Protein AF-0000000080356443 (afdb_homodimer)

Foldseek 3Di:
DCPPVVVPPPLPLQAPDPVLLVVLLVLLVLLLVLLVVLLVLQQPQWDQDPVGIDHLVVDPLSVLSNVLSVVSNVVSVVVSCCSVPVGDSPPPVNLVVVLVVLVVSLVSLVSSLVSLVVVLVCLCPPDVVVDGDNVCVPVVVSSVSSVSSSVSSVVSSVSSVVSSVSSVVSVVVSVPPDDD/DDPPVPVPPPLPLQAPDPVLLVVLLVLLVLLLVLLVVLLVLQQPQWDQDPVGIDHLVVDPLSVLLNVLSVVSNVVSVVVSCCSVPVGDSCPPVNLVVVLVVLVVSLVSLVSSLVSLVVVLVCLCPPDVVVDGDNVCVPVVVSSVSSVSSSVSSVVSSVSSVVSSVSSVVSSVVSVPPDDD

Nearest PDB structures (foldseek):
  6z0c-assembly4_D  TM=4.116E-01  e=3.172E+00  Escherichia coli
  8wu1-assembly1_R  TM=3.973E-01  e=7.887E+00  Homo sapiens
  6z0c-assembly4_D  TM=4.585E-01  e=1.165E+00  Escherichia coli
  8wu1-assembly1_R  TM=4.072E-01  e=3.722E+00  Homo sapiens

Radius of gyration: 24.29 Å; Cα contacts (8 Å, |Δi|>4): 460; chains: 2; bounding box: 46×87×60 Å

InterPro domains:
  IPR006459 Casparian strip membrane protein [TIGR01569] (26-169)
  IPR006702 Casparian strip membrane protein domain [PF04535] (19-158)

Solvent-accessible surface area (backbone atoms only — not comparable to full-atom values): 18425 Å² total; per-residue (Å²): 141,85,76,75,76,68,82,63,76,68,51,67,68,40,39,70,50,71,66,58,47,49,53,52,38,51,47,27,50,51,34,20,54,37,20,47,51,22,26,52,50,35,74,69,35,61,47,76,56,101,88,45,64,48,44,38,82,78,35,68,42,47,44,45,31,37,50,36,24,48,53,47,23,54,48,25,51,54,50,40,48,47,65,69,64,48,77,65,60,52,45,69,65,56,54,51,49,50,40,52,51,37,47,52,49,28,53,47,29,40,35,24,25,32,24,32,48,46,52,51,48,39,28,63,68,28,38,75,83,62,58,27,60,44,38,33,82,80,38,44,70,53,46,53,50,46,48,52,22,38,51,33,36,43,52,34,26,51,47,34,50,49,48,38,48,50,49,50,44,51,51,43,58,53,35,48,68,67,81,127,140,78,81,72,76,67,81,62,77,70,50,68,69,42,41,71,50,71,65,58,48,48,51,52,39,50,50,27,50,51,34,20,53,37,20,47,52,19,26,51,50,35,75,68,36,59,47,76,57,99,89,46,63,48,44,38,80,77,36,68,43,47,44,44,31,37,50,36,23,48,52,46,22,52,49,27,52,54,51,38,48,48,65,70,63,48,76,64,59,52,46,69,66,54,55,49,49,51,39,52,52,36,46,52,50,28,53,47,29,39,35,24,25,33,26,31,47,45,52,52,49,38,28,62,67,27,38,75,81,62,59,27,59,45,39,32,82,80,39,43,71,50,46,52,49,47,49,52,22,38,52,34,37,43,53,33,27,52,46,33,51,50,49,38,48,50,49,51,44,52,50,43,58,53,36,48,67,68,81,127

pLDDT: mean 83.88, std 19.18, range [23.47, 98.44]

Sequence (360 aa):
MNKTDQNGIDGSALELNRTERAVETVLRVASMALSIAGLVIMIKNSISNDFGSLSYSNLGAFKYLVNANGVCAAYSLFSAICVTAIPCPISKLRVWALFLLDQVVTYAVLAAFTVSAETVYLAYKGNLAITWSSACDYYGVFCHKALVSVLFTFLVSVLYMSLSLISSYRLFSRFEAPKQMNKTDQNGIDGSALELNRTERAVETVLRVASMALSIAGLVIMIKNSISNDFGSLSYSNLGAFKYLVNANGVCAAYSLFSAICVTAIPCPISKLRVWALFLLDQVVTYAVLAAFTVSAETVYLAYKGNLAITWSSACDYYGVFCHKALVSVLFTFLVSVLYMSLSLISSYRLFSRFEAPKQ

Structure (mmCIF, N/CA/C/O backbone):
data_AF-0000000080356443-model_v1
#
loop_
_entity.id
_entity.type
_entity.pdbx_description
1 polymer 'CASP-like protein'
#
loop_
_atom_site.group_PDB
_atom_site.id
_atom_site.type_symbol
_atom_site.label_atom_id
_atom_site.label_alt_id
_atom_site.label_comp_id
_atom_site.label_asym_id
_atom_site.label_entity_id
_atom_site.label_seq_id
_atom_site.pdbx_PDB_ins_code
_atom_site.Cartn_x
_atom_site.Cartn_y
_atom_site.Cartn_z
_atom_site.occupancy
_atom_site.B_iso_or_equiv
_atom_site.auth_seq_id
_atom_site.auth_comp_id
_atom_site.auth_asym_id
_atom_site.auth_atom_id
_atom_site.pdbx_PDB_model_num
ATOM 1 N N . MET A 1 1 ? 8.711 58.531 8.305 1 27.78 1 MET A N 1
ATOM 2 C CA . MET A 1 1 ? 8.891 57.719 9.508 1 27.78 1 MET A CA 1
ATOM 3 C C . MET A 1 1 ? 8.25 56.344 9.344 1 27.78 1 MET A C 1
ATOM 5 O O . MET A 1 1 ? 7.043 56.25 9.117 1 27.78 1 MET A O 1
ATOM 9 N N . ASN A 1 2 ? 9.016 55.219 8.812 1 29.67 2 ASN A N 1
ATOM 10 C CA . ASN A 1 2 ? 9.047 54.031 7.969 1 29.67 2 ASN A CA 1
ATOM 11 C C . ASN A 1 2 ? 8.547 52.781 8.719 1 29.67 2 ASN A C 1
ATOM 13 O O . ASN A 1 2 ? 9.344 52.031 9.281 1 29.67 2 ASN A O 1
ATOM 17 N N . LYS A 1 3 ? 7.574 52.812 9.641 1 36.47 3 LYS A N 1
ATOM 18 C CA . LYS A 1 3 ? 7.215 51.781 10.617 1 36.47 3 LYS A CA 1
ATOM 19 C C . LYS A 1 3 ? 6.723 50.5 9.922 1 36.47 3 LYS A C 1
ATOM 21 O O . LYS A 1 3 ? 5.52 50.25 9.852 1 36.47 3 LYS A O 1
ATOM 26 N N . THR A 1 4 ? 7.164 50.281 8.688 1 32.09 4 THR A N 1
ATOM 27 C CA . THR A 1 4 ? 6.605 49.094 8.031 1 32.09 4 THR A CA 1
ATOM 28 C C . THR A 1 4 ? 6.781 47.844 8.906 1 32.09 4 THR A C 1
ATOM 30 O O . THR A 1 4 ? 7.891 47.344 9.023 1 32.09 4 THR A O 1
ATOM 33 N N . ASP A 1 5 ? 6.352 47.812 10.141 1 31.38 5 ASP A N 1
ATOM 34 C CA . ASP A 1 5 ? 6.324 46.719 11.102 1 31.38 5 ASP A CA 1
ATOM 35 C C . ASP A 1 5 ? 5.965 45.375 10.43 1 31.38 5 ASP A C 1
ATOM 37 O O . ASP A 1 5 ? 4.789 45.125 10.164 1 31.38 5 ASP A O 1
ATOM 41 N N . GLN A 1 6 ? 6.691 45.031 9.328 1 31.53 6 GLN A N 1
ATOM 42 C CA . GLN A 1 6 ? 6.551 43.781 8.602 1 31.53 6 GLN A CA 1
ATOM 43 C C . GLN A 1 6 ? 6.488 42.594 9.562 1 31.53 6 GLN A C 1
ATOM 45 O O . GLN A 1 6 ? 7.434 42.344 10.312 1 31.53 6 GLN A O 1
ATOM 50 N N . ASN A 1 7 ? 5.434 42.438 10.359 1 33.44 7 ASN A N 1
ATOM 51 C CA . ASN A 1 7 ? 5.133 41.281 11.211 1 33.44 7 ASN A CA 1
ATOM 52 C C . ASN A 1 7 ? 5.793 40.031 10.695 1 33.44 7 ASN A C 1
ATOM 54 O O . ASN A 1 7 ? 5.363 39.469 9.688 1 33.44 7 ASN A O 1
ATOM 58 N N . GLY A 1 8 ? 7.102 40 10.508 1 31.77 8 GLY A N 1
ATOM 59 C CA . GLY A 1 8 ? 8.031 38.938 10.195 1 31.77 8 GLY A CA 1
ATOM 60 C C . GLY A 1 8 ? 7.676 37.625 10.875 1 31.77 8 GLY A C 1
ATOM 61 O O . GLY A 1 8 ? 7.613 37.562 12.102 1 31.77 8 GLY A O 1
ATOM 62 N N . ILE A 1 9 ? 6.75 36.844 10.406 1 38.47 9 ILE A N 1
ATOM 63 C CA . ILE A 1 9 ? 6.613 35.469 10.844 1 38.47 9 ILE A CA 1
ATOM 64 C C . ILE A 1 9 ? 7.957 34.938 11.344 1 38.47 9 ILE A C 1
ATOM 66 O O . ILE A 1 9 ? 8.953 34.938 10.609 1 38.47 9 ILE A O 1
ATOM 70 N N . ASP A 1 10 ? 8.406 35.312 12.508 1 38.28 10 ASP A N 1
ATOM 71 C CA . ASP A 1 10 ? 9.656 34.875 13.141 1 38.28 10 ASP A CA 1
ATOM 72 C C . ASP A 1 10 ? 10.031 33.469 12.719 1 38.28 10 ASP A C 1
ATOM 74 O O . ASP A 1 10 ? 9.242 32.531 12.891 1 38.28 10 ASP A O 1
ATOM 78 N N . GLY A 1 11 ? 10.688 33.125 11.656 1 41.03 11 GLY A N 1
ATOM 79 C CA . GLY A 1 11 ? 11.453 32.031 11.07 1 41.03 11 GLY A CA 1
ATOM 80 C C . GLY A 1 11 ? 11.945 31.016 12.086 1 41.03 11 GLY A C 1
ATOM 81 O O . GLY A 1 11 ? 12.57 30.016 11.727 1 41.03 11 GLY A O 1
ATOM 82 N N . SER A 1 12 ? 12.125 31.406 13.234 1 46.03 12 SER A N 1
ATOM 83 C CA . SER A 1 12 ? 12.68 30.578 14.305 1 46.03 12 SER A CA 1
ATOM 84 C C . SER A 1 12 ? 11.797 29.375 14.594 1 46.03 12 SER A C 1
ATOM 86 O O . SER A 1 12 ? 12.297 28.297 14.922 1 46.03 12 SER A O 1
ATOM 88 N N . ALA A 1 13 ? 10.469 29.625 14.617 1 46.22 13 ALA A N 1
ATOM 89 C CA . ALA A 1 13 ? 9.469 28.594 14.891 1 46.22 13 ALA A CA 1
ATOM 90 C C . ALA A 1 13 ? 9.523 27.5 13.836 1 46.22 13 ALA A C 1
ATOM 92 O O . ALA A 1 13 ? 9.102 26.359 14.086 1 46.22 13 ALA A O 1
ATOM 93 N N . LEU A 1 14 ? 10.062 27.766 12.656 1 52.19 14 LEU A N 1
ATOM 94 C CA . LEU A 1 14 ? 10.141 26.859 11.523 1 52.19 14 LEU A CA 1
ATOM 95 C C . LEU A 1 14 ? 11.445 26.062 11.547 1 52.19 14 LEU A C 1
ATOM 97 O O . LEU A 1 14 ? 11.719 25.281 10.641 1 52.19 14 LEU A O 1
ATOM 101 N N . GLU A 1 15 ? 12.227 26.359 12.547 1 56.03 15 GLU A N 1
ATOM 102 C CA . GLU A 1 15 ? 13.5 25.656 12.633 1 56.03 15 GLU A CA 1
ATOM 103 C C . GLU A 1 15 ? 13.328 24.281 13.273 1 56.03 15 GLU A C 1
ATOM 105 O O . GLU A 1 15 ? 12.648 24.141 14.289 1 56.03 15 GLU A O 1
ATOM 110 N N . LEU A 1 16 ? 13.547 23.25 12.531 1 62.97 16 LEU A N 1
ATOM 111 C CA . LEU A 1 16 ? 13.617 21.922 13.141 1 62.97 16 LEU A CA 1
ATOM 112 C C . LEU A 1 16 ? 14.578 21.906 14.32 1 62.97 16 LEU A C 1
ATOM 114 O O . LEU A 1 16 ? 15.695 22.422 14.219 1 62.97 16 LEU A O 1
ATOM 118 N N . ASN A 1 17 ? 14.031 21.578 15.461 1 73.31 17 ASN A N 1
ATOM 119 C CA . ASN A 1 17 ? 14.953 21.375 16.562 1 73.31 17 ASN A CA 1
ATOM 120 C C . ASN A 1 17 ? 15.984 20.297 16.25 1 73.31 17 ASN A C 1
ATOM 122 O O . ASN A 1 17 ? 15.75 19.438 15.391 1 73.31 17 ASN A O 1
ATOM 126 N N . ARG A 1 18 ? 17.125 20.453 16.75 1 77.56 18 ARG A N 1
ATOM 127 C CA . ARG A 1 18 ? 18.25 19.562 16.516 1 77.56 18 ARG A CA 1
ATOM 128 C C . ARG A 1 18 ? 17.844 18.094 16.703 1 77.56 18 ARG A C 1
ATOM 130 O O . ARG A 1 18 ? 18.25 17.234 15.922 1 77.56 18 ARG A O 1
ATOM 137 N N . THR A 1 19 ? 17.031 17.797 17.641 1 81.19 19 THR A N 1
ATOM 138 C CA . THR A 1 19 ? 16.609 16.422 17.922 1 81.19 19 THR A CA 1
ATOM 139 C C . THR A 1 19 ? 15.695 15.906 16.812 1 81.19 19 THR A C 1
ATOM 141 O O . THR A 1 19 ? 15.836 14.766 16.375 1 81.19 19 THR A O 1
ATOM 144 N N . GLU A 1 20 ? 14.867 16.781 16.391 1 79.75 20 GLU A N 1
ATOM 145 C CA . GLU A 1 20 ? 13.945 16.391 15.328 1 79.75 20 G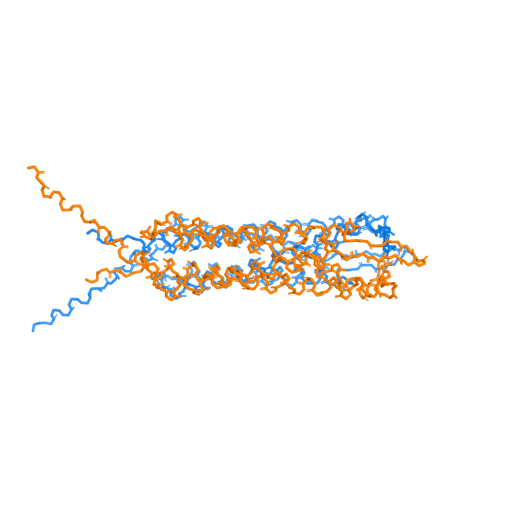LU A CA 1
ATOM 146 C C . GLU A 1 20 ? 14.68 16.125 14.023 1 79.75 20 GLU A C 1
ATOM 148 O O . GLU A 1 20 ? 14.383 15.156 13.32 1 79.75 20 GLU A O 1
ATOM 153 N N . ARG A 1 21 ? 15.625 16.906 13.82 1 82.06 21 ARG A N 1
ATOM 154 C CA . ARG A 1 21 ? 16.438 16.75 12.617 1 82.06 21 ARG A CA 1
ATOM 155 C C . ARG A 1 21 ? 17.266 15.477 12.688 1 82.06 21 ARG A C 1
ATOM 157 O O . ARG A 1 21 ? 17.422 14.766 11.688 1 82.06 21 ARG A O 1
ATOM 164 N N . ALA A 1 22 ? 17.75 15.234 13.805 1 86.69 22 ALA A N 1
ATOM 165 C CA . ALA A 1 22 ? 18.562 14.031 13.992 1 86.69 22 ALA A CA 1
ATOM 166 C C . ALA A 1 22 ? 17.734 12.766 13.82 1 86.69 22 ALA A C 1
ATOM 168 O O . ALA A 1 22 ? 18.172 11.82 13.164 1 86.69 22 ALA A O 1
ATOM 169 N N . VAL A 1 23 ? 16.547 12.789 14.43 1 88.38 23 VAL A N 1
ATOM 170 C CA . VAL A 1 23 ? 15.68 11.625 14.344 1 88.38 23 VAL A CA 1
ATOM 171 C C . VAL A 1 23 ? 15.281 11.383 12.891 1 88.38 23 VAL A C 1
ATOM 173 O O . VAL A 1 23 ? 15.328 10.242 12.406 1 88.38 23 VAL A O 1
ATOM 176 N N . GLU A 1 24 ? 14.977 12.375 12.211 1 89.38 24 GLU A N 1
ATOM 177 C CA . GLU A 1 24 ? 14.594 12.258 10.812 1 89.38 24 GLU A CA 1
ATOM 178 C C . GLU A 1 24 ? 15.75 11.742 9.961 1 89.38 24 GLU A C 1
ATOM 180 O O . GLU A 1 24 ? 15.562 10.891 9.094 1 89.38 24 GLU A O 1
ATOM 185 N N . THR A 1 25 ? 16.875 12.289 10.234 1 89.88 25 THR A N 1
ATOM 186 C CA . THR A 1 25 ? 18.047 11.891 9.477 1 89.88 25 THR A CA 1
ATOM 187 C C . THR A 1 25 ? 18.375 10.422 9.727 1 89.88 25 THR A C 1
ATOM 189 O O . THR A 1 25 ? 18.688 9.688 8.789 1 89.88 25 THR A O 1
ATOM 192 N N . VAL A 1 26 ? 18.281 10.016 10.906 1 93.06 26 VAL A N 1
ATOM 193 C CA . VAL A 1 26 ? 18.594 8.633 11.258 1 93.06 26 VAL A CA 1
ATOM 194 C C . VAL A 1 26 ? 17.594 7.699 10.57 1 93.06 26 VAL A C 1
ATOM 196 O O . VAL A 1 26 ? 17.969 6.656 10.039 1 93.06 26 VAL A O 1
ATOM 199 N N . LEU A 1 27 ? 16.344 8.055 10.578 1 95.06 27 LEU A N 1
ATOM 200 C CA . LEU A 1 27 ? 15.312 7.227 9.953 1 95.06 27 LEU A CA 1
ATOM 201 C C . LEU A 1 27 ? 15.516 7.148 8.445 1 95.06 27 LEU A C 1
ATOM 203 O O . LEU A 1 27 ? 15.359 6.082 7.848 1 95.06 27 LEU A O 1
ATOM 207 N N . ARG A 1 28 ? 15.922 8.211 7.859 1 95.25 28 ARG A N 1
ATOM 208 C CA . ARG A 1 28 ? 16.156 8.242 6.422 1 95.25 28 ARG A CA 1
ATOM 209 C C . ARG A 1 28 ? 17.375 7.418 6.043 1 95.25 28 ARG A C 1
ATOM 211 O O . ARG A 1 28 ? 17.359 6.684 5.055 1 95.25 28 ARG A O 1
ATOM 218 N N . VAL A 1 29 ? 18.375 7.543 6.848 1 95.12 29 VAL A N 1
ATOM 219 C CA . VAL A 1 29 ? 19.594 6.793 6.582 1 95.12 29 VAL A CA 1
ATOM 220 C C . VAL A 1 29 ? 19.344 5.301 6.797 1 95.12 29 VAL A C 1
ATOM 222 O O . VAL A 1 29 ? 19.812 4.469 6.016 1 95.12 29 VAL A O 1
ATOM 225 N N . ALA A 1 30 ? 18.625 4.984 7.836 1 96.56 30 ALA A N 1
ATOM 226 C CA . ALA A 1 30 ? 18.266 3.592 8.094 1 96.56 30 ALA A CA 1
ATOM 227 C C . ALA A 1 30 ? 17.438 3.02 6.945 1 96.56 30 ALA A C 1
ATOM 229 O O . ALA A 1 30 ? 17.656 1.88 6.523 1 96.56 30 ALA A O 1
ATOM 230 N N . SER A 1 31 ? 16.484 3.832 6.457 1 97.19 31 SER A N 1
ATOM 231 C CA . SER A 1 31 ? 15.656 3.391 5.332 1 97.19 31 SER A CA 1
ATOM 232 C C . SER A 1 31 ? 16.5 3.178 4.082 1 97.19 31 SER A C 1
ATOM 234 O O . SER A 1 31 ? 16.281 2.223 3.332 1 97.19 31 SER A O 1
ATOM 236 N N . MET A 1 32 ? 17.453 4.02 3.9 1 97.31 32 MET A N 1
ATOM 237 C CA . MET A 1 32 ? 18.344 3.893 2.75 1 97.31 32 MET A CA 1
ATOM 238 C C . MET A 1 32 ? 19.156 2.604 2.83 1 97.31 32 MET A C 1
ATOM 240 O O . MET A 1 32 ? 19.219 1.847 1.859 1 97.31 32 MET A O 1
ATOM 244 N N . ALA A 1 33 ? 19.766 2.377 3.979 1 97.75 33 ALA A N 1
ATOM 245 C CA . ALA A 1 33 ? 20.609 1.203 4.172 1 97.75 33 ALA A CA 1
ATOM 246 C C . ALA A 1 33 ? 19.812 -0.085 3.979 1 97.75 33 ALA A C 1
ATOM 248 O O . ALA A 1 33 ? 20.266 -1.002 3.287 1 97.75 33 ALA A O 1
ATOM 249 N N . LEU A 1 34 ? 18.641 -0.142 4.562 1 98.12 34 LEU A N 1
ATOM 250 C CA . LEU A 1 34 ? 17.797 -1.326 4.449 1 98.12 34 LEU A CA 1
ATOM 251 C C . LEU A 1 34 ? 17.328 -1.524 3.014 1 98.12 34 LEU A C 1
ATOM 253 O O . LEU A 1 34 ? 17.234 -2.656 2.533 1 98.12 34 LEU A O 1
ATOM 257 N N . SER A 1 35 ? 16.984 -0.45 2.322 1 98.31 35 SER A N 1
ATOM 258 C CA . SER A 1 35 ? 16.547 -0.534 0.934 1 98.31 35 SER A CA 1
ATOM 259 C C . SER A 1 35 ? 17.656 -1.064 0.033 1 98.31 35 SER A C 1
ATOM 261 O O . SER A 1 35 ? 17.406 -1.898 -0.84 1 98.31 35 SER A O 1
ATOM 263 N N . ILE A 1 36 ? 18.844 -0.604 0.232 1 98.06 36 ILE A N 1
ATOM 264 C CA . ILE A 1 36 ? 19.969 -1.061 -0.564 1 98.06 36 ILE A CA 1
ATOM 265 C C . ILE A 1 36 ? 20.234 -2.537 -0.283 1 98.06 36 ILE A C 1
ATOM 267 O O . ILE A 1 36 ? 20.453 -3.324 -1.209 1 98.06 36 ILE A O 1
ATOM 271 N N . ALA A 1 37 ? 20.234 -2.91 0.993 1 98.06 37 ALA A N 1
ATOM 272 C CA . ALA A 1 37 ? 20.453 -4.309 1.354 1 98.06 37 ALA A CA 1
ATOM 273 C C . ALA A 1 37 ? 19.406 -5.211 0.705 1 98.06 37 ALA A C 1
ATOM 275 O O . ALA A 1 37 ? 19.75 -6.234 0.107 1 98.06 37 ALA A O 1
ATOM 276 N N . GLY A 1 38 ? 18.125 -4.812 0.852 1 98.06 38 GLY A N 1
ATOM 277 C CA . GLY A 1 38 ? 17.062 -5.594 0.237 1 98.06 38 GLY A CA 1
ATOM 278 C C . GLY A 1 38 ? 17.188 -5.695 -1.271 1 98.06 38 GLY A C 1
ATOM 279 O O . GLY A 1 38 ? 16.969 -6.762 -1.848 1 98.06 38 GLY A O 1
ATOM 280 N N . LEU A 1 39 ? 17.562 -4.605 -1.878 1 97.81 39 LEU A N 1
ATOM 281 C CA . LEU A 1 39 ? 17.734 -4.551 -3.326 1 97.81 39 LEU A CA 1
ATOM 282 C C . LEU A 1 39 ? 18.875 -5.445 -3.777 1 97.81 39 LEU A C 1
ATOM 284 O O . LEU A 1 39 ? 18.734 -6.215 -4.73 1 97.81 39 LEU A O 1
ATOM 288 N N . VAL A 1 40 ? 20.016 -5.367 -3.162 1 97.69 40 VAL A N 1
ATOM 289 C CA . VAL A 1 40 ? 21.188 -6.141 -3.531 1 97.69 40 VAL A CA 1
ATOM 290 C C . VAL A 1 40 ? 20.922 -7.629 -3.34 1 97.69 40 VAL A C 1
ATOM 292 O O . VAL A 1 40 ? 21.266 -8.445 -4.199 1 97.69 40 VAL A O 1
ATOM 295 N N . ILE A 1 41 ? 20.297 -8.031 -2.219 1 97.94 41 ILE A N 1
ATOM 296 C CA . ILE A 1 41 ? 19.938 -9.422 -1.968 1 97.94 41 ILE A CA 1
ATOM 297 C C . ILE A 1 41 ? 19.094 -9.961 -3.115 1 97.94 41 ILE A C 1
ATOM 299 O O . ILE A 1 41 ? 19.328 -11.062 -3.611 1 97.94 41 ILE A O 1
ATOM 303 N N . MET A 1 42 ? 18.125 -9.18 -3.551 1 97.81 42 MET A N 1
ATOM 304 C CA . MET A 1 42 ? 17.203 -9.641 -4.59 1 97.81 42 MET A CA 1
ATOM 305 C C . MET A 1 42 ? 17.891 -9.688 -5.945 1 97.81 42 MET A C 1
ATOM 307 O O . MET A 1 42 ? 17.734 -10.641 -6.703 1 97.81 42 MET A O 1
ATOM 311 N N . ILE A 1 43 ? 18.688 -8.68 -6.281 1 97.06 43 ILE A N 1
ATOM 312 C CA . ILE A 1 43 ? 19.344 -8.609 -7.586 1 97.06 43 ILE A CA 1
ATOM 313 C C . ILE A 1 43 ? 20.312 -9.773 -7.738 1 97.06 43 ILE A C 1
ATOM 315 O O . ILE A 1 43 ? 20.469 -10.328 -8.836 1 97.06 43 ILE A O 1
ATOM 319 N N . LYS A 1 44 ? 20.875 -10.164 -6.699 1 96.56 44 LYS A N 1
ATOM 320 C CA . LYS A 1 44 ? 21.859 -11.242 -6.746 1 96.56 44 LYS A CA 1
ATOM 321 C C . LYS A 1 44 ? 21.203 -12.602 -6.547 1 96.56 44 LYS A C 1
ATOM 323 O O . LYS A 1 44 ? 21.875 -13.641 -6.594 1 96.56 44 LYS A O 1
ATOM 328 N N . ASN A 1 45 ? 19.938 -12.594 -6.301 1 96.12 45 ASN A N 1
ATOM 329 C CA . ASN A 1 45 ? 19.203 -13.828 -6.027 1 96.12 45 ASN A CA 1
ATOM 330 C C . ASN A 1 45 ? 18.906 -14.602 -7.309 1 96.12 45 ASN A C 1
ATOM 332 O O . ASN A 1 45 ? 18.047 -14.203 -8.102 1 96.12 45 ASN A O 1
ATOM 336 N N . SER A 1 46 ? 19.656 -15.555 -7.621 1 94.44 46 SER A N 1
ATOM 337 C CA . SER A 1 46 ? 19.453 -16.438 -8.758 1 94.44 46 SER A CA 1
ATOM 338 C C . SER A 1 46 ? 19.828 -17.875 -8.414 1 94.44 46 SER A C 1
ATOM 340 O O . SER A 1 46 ? 20.656 -18.125 -7.535 1 94.44 46 SER A O 1
ATOM 342 N N . ILE A 1 47 ? 19.125 -18.812 -8.992 1 92.69 47 ILE A N 1
ATOM 343 C CA . ILE A 1 47 ? 19.375 -20.219 -8.75 1 92.69 47 ILE A CA 1
ATOM 344 C C . ILE A 1 47 ? 19.188 -21.016 -10.047 1 92.69 47 ILE A C 1
ATOM 346 O O . ILE A 1 47 ? 18.312 -20.688 -10.852 1 92.69 47 ILE A O 1
ATOM 350 N N . SER A 1 48 ? 20.094 -21.938 -10.297 1 91.69 48 SER A N 1
ATOM 351 C CA . SER A 1 48 ? 20 -22.875 -11.406 1 91.69 48 SER A CA 1
ATOM 352 C C . SER A 1 48 ? 20.062 -24.312 -10.922 1 91.69 48 SER A C 1
ATOM 354 O O . SER A 1 48 ? 21 -24.688 -10.195 1 91.69 48 SER A O 1
ATOM 356 N N . ASN A 1 49 ? 18.969 -25.016 -11.109 1 89.19 49 ASN A N 1
ATOM 357 C CA . ASN A 1 49 ? 18.969 -26.422 -10.727 1 89.19 49 ASN A CA 1
ATOM 358 C C . ASN A 1 49 ? 18.406 -27.297 -11.852 1 89.19 49 ASN A C 1
ATOM 360 O O . ASN A 1 49 ? 18.266 -26.844 -12.984 1 89.19 49 ASN A O 1
ATOM 364 N N . ASP A 1 50 ? 18.188 -28.672 -11.633 1 86.88 50 ASP A N 1
ATOM 365 C CA . ASP A 1 50 ? 17.734 -29.641 -12.625 1 86.88 50 ASP A CA 1
ATOM 366 C C . ASP A 1 50 ? 16.344 -29.25 -13.156 1 86.88 50 ASP A C 1
ATOM 368 O O . ASP A 1 50 ? 15.969 -29.656 -14.258 1 86.88 50 ASP A O 1
ATOM 372 N N . PHE A 1 51 ? 15.664 -28.391 -12.453 1 81.38 51 PHE A N 1
ATOM 373 C CA . PHE A 1 51 ? 14.297 -28.047 -12.828 1 81.38 51 PHE A CA 1
ATOM 374 C C . PHE A 1 51 ? 14.266 -26.781 -13.672 1 81.38 51 PHE A C 1
ATOM 376 O O . PHE A 1 51 ? 13.297 -26.547 -14.398 1 81.38 51 PHE A O 1
ATOM 383 N N . GLY A 1 52 ? 15.328 -25.969 -13.578 1 84.81 52 GLY A N 1
ATOM 384 C CA . GLY A 1 52 ? 15.391 -24.75 -14.367 1 84.81 52 GLY A CA 1
ATOM 385 C C . GLY A 1 52 ? 16.172 -23.641 -13.688 1 84.81 52 GLY A C 1
ATOM 386 O O . GLY A 1 52 ? 16.875 -23.891 -12.711 1 84.81 52 GLY A O 1
ATOM 387 N N . SER A 1 53 ? 16.141 -22.562 -14.344 1 89.88 53 SER A N 1
ATOM 388 C CA . SER A 1 53 ? 16.812 -21.391 -13.805 1 89.88 53 SER A CA 1
ATOM 389 C C . SER A 1 53 ? 15.812 -20.312 -13.398 1 89.88 53 SER A C 1
ATOM 391 O O . SER A 1 53 ? 14.844 -20.062 -14.125 1 89.88 53 SER A O 1
ATOM 393 N N . LEU A 1 54 ? 16.047 -19.859 -12.18 1 92.25 54 LEU A N 1
ATOM 394 C CA . LEU A 1 54 ? 15.172 -18.844 -11.633 1 92.25 54 LEU A CA 1
ATOM 395 C C . LEU A 1 54 ? 15.969 -17.625 -11.148 1 92.25 54 LEU A C 1
ATOM 397 O O . LEU A 1 54 ? 17 -17.781 -10.5 1 92.25 54 LEU A O 1
ATOM 401 N N . SER A 1 55 ? 15.586 -16.5 -11.594 1 93.62 55 SER A N 1
ATOM 402 C CA . SER A 1 55 ? 16.156 -15.242 -11.141 1 93.62 55 SER A CA 1
ATOM 403 C C . SER A 1 55 ? 15.078 -14.234 -10.773 1 93.62 55 SER A C 1
ATOM 405 O O . SER A 1 55 ? 13.898 -14.469 -11.039 1 93.62 55 SER A O 1
ATOM 407 N N . TYR A 1 56 ? 15.461 -13.148 -10.133 1 93.19 56 TYR A N 1
ATOM 408 C CA . TYR A 1 56 ? 14.492 -12.156 -9.68 1 93.19 56 TYR A CA 1
ATOM 409 C C . TYR A 1 56 ? 13.742 -11.555 -10.859 1 93.19 56 TYR A C 1
ATOM 411 O O . TYR A 1 56 ? 12.578 -11.148 -10.727 1 93.19 56 TYR A O 1
ATOM 419 N N . SER A 1 57 ? 14.312 -11.516 -12.117 1 92.06 57 SER A N 1
ATOM 420 C CA . SER A 1 57 ? 13.734 -10.875 -13.289 1 92.06 57 SER A CA 1
ATOM 421 C C . SER A 1 57 ? 12.609 -11.727 -13.883 1 92.06 57 SER A C 1
ATOM 423 O O . SER A 1 57 ? 11.836 -11.25 -14.711 1 92.06 57 SER A O 1
ATOM 425 N N . ASN A 1 58 ? 12.562 -12.93 -13.453 1 92.94 58 ASN A N 1
ATOM 426 C CA . ASN A 1 58 ? 11.523 -13.828 -13.945 1 92.94 58 ASN A CA 1
ATOM 427 C C . ASN A 1 58 ? 10.18 -13.539 -13.297 1 92.94 58 ASN A C 1
ATOM 429 O O . ASN A 1 58 ? 9.133 -13.977 -13.789 1 92.94 58 ASN A O 1
ATOM 433 N N . LEU A 1 59 ? 10.234 -12.852 -12.203 1 92.75 59 LEU A N 1
ATOM 434 C CA . LEU A 1 59 ? 9 -12.508 -11.492 1 92.75 59 LEU A CA 1
ATOM 435 C C . LEU A 1 59 ? 8.797 -10.992 -11.461 1 92.75 59 LEU A C 1
ATOM 437 O O . LEU A 1 59 ? 9.648 -10.258 -10.945 1 92.75 59 LEU A O 1
ATOM 441 N N . GLY A 1 60 ? 7.703 -10.516 -11.969 1 92.56 60 GLY A N 1
ATOM 442 C CA . GLY A 1 60 ? 7.395 -9.094 -12.023 1 92.56 60 GLY A CA 1
ATOM 443 C C . GLY A 1 60 ? 7.352 -8.438 -10.656 1 92.56 60 GLY A C 1
ATOM 444 O O . GLY A 1 60 ? 7.766 -7.289 -10.508 1 92.56 60 GLY A O 1
ATOM 445 N N . ALA A 1 61 ? 6.812 -9.133 -9.633 1 95.06 61 ALA A N 1
ATOM 446 C CA . ALA A 1 61 ? 6.719 -8.609 -8.273 1 95.06 61 ALA A CA 1
ATOM 447 C C . ALA A 1 61 ? 8.102 -8.258 -7.723 1 95.06 61 ALA A C 1
ATOM 449 O O . ALA A 1 61 ? 8.273 -7.227 -7.07 1 95.06 61 ALA A O 1
ATOM 450 N N . PHE A 1 62 ? 9.109 -9.07 -8.039 1 96.94 62 PHE A N 1
ATOM 451 C CA . PHE A 1 62 ? 10.445 -8.852 -7.508 1 96.94 62 PHE A CA 1
ATOM 452 C C . PHE A 1 62 ? 11.156 -7.742 -8.281 1 96.94 62 PHE A C 1
ATOM 454 O O . PHE A 1 62 ? 11.961 -7 -7.707 1 96.94 62 PHE A O 1
ATOM 461 N N . LYS A 1 63 ? 10.867 -7.625 -9.562 1 96.5 63 LYS A N 1
ATOM 462 C CA . LYS A 1 63 ? 11.383 -6.484 -10.32 1 96.5 63 LYS A CA 1
ATOM 463 C C . LYS A 1 63 ? 10.867 -5.168 -9.742 1 96.5 63 LYS A C 1
ATOM 465 O O . LYS A 1 63 ? 11.625 -4.203 -9.609 1 96.5 63 LYS A O 1
ATOM 470 N N . TYR A 1 64 ? 9.602 -5.176 -9.484 1 96.56 64 TYR A N 1
ATOM 471 C CA . TYR A 1 64 ? 9.016 -3.988 -8.867 1 96.56 64 TYR A CA 1
ATOM 472 C C . TYR A 1 64 ? 9.656 -3.709 -7.516 1 96.56 64 TYR A C 1
ATOM 474 O O . TYR A 1 64 ? 9.93 -2.555 -7.176 1 96.56 64 TYR A O 1
ATOM 482 N N . LEU A 1 65 ? 9.875 -4.75 -6.738 1 97.69 65 LEU A N 1
ATOM 483 C CA . LEU A 1 65 ? 10.5 -4.609 -5.426 1 97.69 65 LEU A CA 1
ATOM 484 C C . LEU A 1 65 ? 11.875 -3.967 -5.551 1 97.69 65 LEU A C 1
ATOM 486 O O . LEU A 1 65 ? 12.203 -3.047 -4.797 1 97.69 65 LEU A O 1
ATOM 490 N N . VAL A 1 66 ? 12.672 -4.418 -6.496 1 97.62 66 VAL A N 1
ATOM 491 C CA . VAL A 1 66 ? 14.016 -3.893 -6.719 1 97.62 66 VAL A CA 1
ATOM 492 C C . VAL A 1 66 ? 13.938 -2.426 -7.137 1 97.62 66 VAL A C 1
ATOM 494 O O . VAL A 1 66 ? 14.664 -1.582 -6.605 1 97.62 66 VAL A O 1
ATOM 497 N N . ASN A 1 67 ? 13.039 -2.172 -8.039 1 97.31 67 ASN A N 1
ATOM 498 C CA . ASN A 1 67 ? 12.867 -0.794 -8.492 1 97.31 67 ASN A CA 1
ATOM 499 C C . ASN A 1 67 ? 12.398 0.115 -7.363 1 97.31 67 ASN A C 1
ATOM 501 O O . ASN A 1 67 ? 12.914 1.221 -7.191 1 97.31 67 ASN A O 1
ATOM 505 N N . ALA A 1 68 ? 11.43 -0.329 -6.652 1 97.44 68 ALA A N 1
ATOM 506 C CA . ALA A 1 68 ? 10.891 0.461 -5.547 1 97.44 68 ALA A CA 1
ATOM 507 C C . ALA A 1 68 ? 11.953 0.729 -4.492 1 97.44 68 ALA A C 1
ATOM 509 O O . ALA A 1 68 ? 12.078 1.849 -3.988 1 97.44 68 ALA A O 1
ATOM 510 N N . ASN A 1 69 ? 12.68 -0.278 -4.117 1 98 69 ASN A N 1
ATOM 511 C CA . ASN A 1 69 ? 13.758 -0.108 -3.148 1 98 69 ASN A CA 1
ATOM 512 C C . ASN A 1 69 ? 14.852 0.81 -3.682 1 98 69 ASN A C 1
ATOM 514 O O . ASN A 1 69 ? 15.461 1.562 -2.922 1 98 69 ASN A O 1
ATOM 518 N N . GLY A 1 70 ? 15.125 0.711 -4.973 1 97.56 70 GLY A N 1
ATOM 519 C CA . GLY A 1 70 ? 16.078 1.626 -5.578 1 97.56 70 GLY A CA 1
ATOM 520 C C . GLY A 1 70 ? 15.648 3.078 -5.492 1 97.56 70 GLY A C 1
ATOM 521 O O . GLY A 1 70 ? 16.438 3.945 -5.129 1 97.56 70 GLY A O 1
ATOM 522 N N . VAL A 1 71 ? 14.43 3.328 -5.875 1 96.5 71 VAL A N 1
ATOM 523 C CA . VAL A 1 71 ? 13.867 4.672 -5.809 1 96.5 71 VAL A CA 1
ATOM 524 C C . VAL A 1 71 ? 13.875 5.164 -4.363 1 96.5 71 VAL A C 1
ATOM 526 O O . VAL A 1 71 ? 14.227 6.312 -4.09 1 96.5 71 VAL A O 1
ATOM 529 N N . CYS A 1 72 ? 13.516 4.281 -3.459 1 96.5 72 CYS A N 1
ATOM 530 C CA . CYS A 1 72 ? 13.477 4.629 -2.043 1 96.5 72 CYS A CA 1
ATOM 531 C C . CYS A 1 72 ? 14.867 4.996 -1.53 1 96.5 72 CYS A C 1
ATOM 533 O O . CYS A 1 72 ? 15.016 5.961 -0.778 1 96.5 72 CYS A O 1
ATOM 535 N N . ALA A 1 73 ? 15.828 4.223 -1.88 1 97.31 73 ALA A N 1
ATOM 536 C CA . ALA A 1 73 ? 17.203 4.504 -1.463 1 97.31 73 ALA A CA 1
ATOM 537 C C . ALA A 1 73 ? 17.656 5.859 -1.986 1 97.31 73 ALA A C 1
ATOM 539 O O . ALA A 1 73 ? 18.219 6.664 -1.235 1 97.31 73 ALA A O 1
ATOM 540 N N . ALA A 1 74 ? 17.422 6.117 -3.264 1 96.38 74 ALA A N 1
ATOM 541 C CA . ALA A 1 74 ? 17.828 7.383 -3.875 1 96.38 74 ALA A CA 1
ATOM 542 C C . ALA A 1 74 ? 17.109 8.562 -3.213 1 96.38 74 ALA A C 1
ATOM 544 O O . ALA A 1 74 ? 17.734 9.578 -2.898 1 96.38 74 ALA A O 1
ATOM 545 N N . TYR A 1 75 ? 15.852 8.422 -3.002 1 96.62 75 TYR A N 1
ATOM 546 C CA . TYR A 1 75 ? 15.07 9.484 -2.385 1 96.62 75 TYR A CA 1
ATOM 547 C C . TYR A 1 75 ? 15.531 9.742 -0.956 1 96.62 75 TYR A C 1
ATOM 549 O O . TYR A 1 75 ? 15.617 10.898 -0.525 1 96.62 75 TYR A O 1
ATOM 557 N N . SER A 1 76 ? 15.727 8.68 -0.215 1 95.69 76 SER A N 1
ATOM 558 C CA . SER A 1 76 ? 16.188 8.828 1.165 1 95.69 76 SER A CA 1
ATOM 559 C C . SER A 1 76 ? 17.516 9.555 1.234 1 95.69 76 SER A C 1
ATOM 561 O O . SER A 1 76 ? 17.734 10.391 2.113 1 95.69 76 SER A O 1
ATOM 563 N N . LEU A 1 77 ? 18.391 9.234 0.36 1 93 77 LEU A N 1
ATOM 564 C CA . LEU A 1 77 ? 19.688 9.914 0.308 1 93 77 LEU A CA 1
ATOM 565 C C . LEU A 1 77 ? 19.5 11.398 0.002 1 93 77 LEU A C 1
ATOM 567 O O . LEU A 1 77 ? 20.016 12.258 0.724 1 93 77 LEU A O 1
ATOM 571 N N . PHE A 1 78 ? 18.719 11.75 -1.017 1 92.06 78 PHE A N 1
ATOM 572 C CA . PHE A 1 78 ? 18.5 13.125 -1.438 1 92.06 78 PHE A CA 1
ATOM 573 C C . PHE A 1 78 ? 17.797 13.922 -0.338 1 92.06 78 PHE A C 1
ATOM 575 O O . PHE A 1 78 ? 18.172 15.055 -0.049 1 92.06 78 PHE A O 1
ATOM 582 N N . SER A 1 79 ? 16.828 13.367 0.27 1 90.88 79 SER A N 1
ATOM 583 C CA . SER A 1 79 ? 16.078 14.055 1.31 1 90.88 79 SER A CA 1
ATOM 584 C C . SER A 1 79 ? 16.922 14.266 2.559 1 90.88 79 SER A C 1
ATOM 586 O O . SER A 1 79 ? 16.797 15.289 3.234 1 90.88 79 SER A O 1
ATOM 588 N N . ALA A 1 80 ? 17.734 13.258 2.912 1 89 80 ALA A N 1
ATOM 589 C CA . ALA A 1 80 ? 18.609 13.406 4.062 1 89 80 ALA A CA 1
ATOM 590 C C . ALA A 1 80 ? 19.594 14.555 3.855 1 89 80 ALA A C 1
ATOM 592 O O . ALA A 1 80 ? 19.844 15.344 4.77 1 89 80 ALA A O 1
ATOM 593 N N . ILE A 1 81 ? 20.156 14.688 2.682 1 87.5 81 ILE A N 1
ATOM 594 C CA . ILE A 1 81 ? 21.094 15.766 2.357 1 87.5 81 ILE A CA 1
ATOM 595 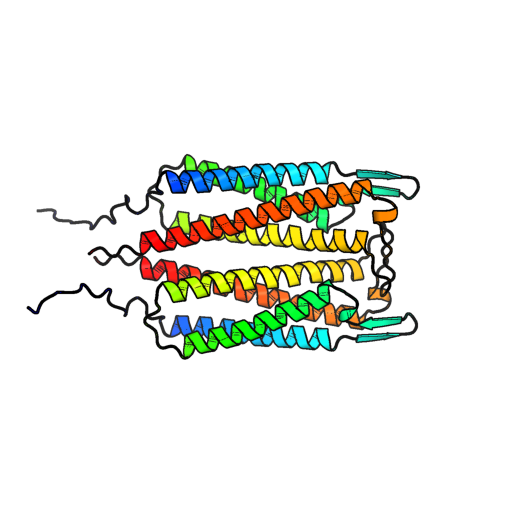C C . ILE A 1 81 ? 20.359 17.109 2.424 1 87.5 81 ILE A C 1
ATOM 597 O O . ILE A 1 81 ? 20.891 18.078 2.957 1 87.5 81 ILE A O 1
ATOM 601 N N . CYS A 1 82 ? 19.203 17.125 1.937 1 82.56 82 CYS A N 1
ATOM 602 C CA . CYS A 1 82 ? 18.422 18.359 1.919 1 82.56 82 CYS A CA 1
ATOM 603 C C . CYS A 1 82 ? 18.078 18.812 3.334 1 82.56 82 CYS A C 1
ATOM 605 O O . CYS A 1 82 ? 18.094 20 3.633 1 82.56 82 CYS A O 1
ATOM 607 N N . VAL A 1 83 ? 17.75 17.875 4.129 1 80.31 83 VAL A N 1
ATOM 608 C CA . VAL A 1 83 ? 17.344 18.219 5.492 1 80.31 83 VAL A CA 1
ATOM 609 C C . VAL A 1 83 ? 18.578 18.672 6.289 1 80.31 83 VAL A C 1
ATOM 611 O O . VAL A 1 83 ? 18.469 19.562 7.125 1 80.31 83 VAL A O 1
ATOM 614 N N . THR A 1 84 ? 19.703 18.062 6.023 1 79.38 84 THR A N 1
ATOM 615 C CA . THR A 1 84 ? 20.906 18.391 6.781 1 79.38 84 THR A CA 1
ATOM 616 C C . THR A 1 84 ? 21.594 19.625 6.203 1 79.38 84 THR A C 1
ATOM 618 O O . THR A 1 84 ? 22.172 20.422 6.941 1 79.38 84 THR A O 1
ATOM 621 N N . ALA A 1 85 ? 21.656 19.734 4.902 1 76.12 85 ALA A N 1
ATOM 622 C CA . ALA A 1 85 ? 22.453 20.781 4.258 1 76.12 85 ALA A CA 1
ATOM 623 C C . ALA A 1 85 ? 21.656 22.078 4.152 1 76.12 85 ALA A C 1
ATOM 625 O O . ALA A 1 85 ? 22.25 23.172 4.07 1 76.12 85 ALA A O 1
ATOM 626 N N . ILE A 1 86 ? 20.516 21.969 3.758 1 65.44 86 ILE A N 1
ATOM 627 C CA . ILE A 1 86 ? 19.766 23.203 3.555 1 65.44 86 ILE A CA 1
ATOM 628 C C . ILE A 1 86 ? 19.297 23.766 4.902 1 65.44 86 ILE A C 1
ATOM 630 O O . ILE A 1 86 ? 18.547 23.109 5.625 1 65.44 86 ILE A O 1
ATOM 634 N N . PRO A 1 87 ? 20.25 24.844 5.227 1 58.34 87 PRO A N 1
ATOM 635 C CA . PRO A 1 87 ? 19.875 25.516 6.48 1 58.34 87 PRO A CA 1
ATOM 636 C C . PRO A 1 87 ? 18.422 25.969 6.5 1 58.34 87 PRO A C 1
ATOM 638 O O . PRO A 1 87 ? 17.844 26.266 5.449 1 58.34 87 PRO A O 1
ATOM 641 N N . CYS A 1 88 ? 17.719 25.656 7.395 1 52.28 88 CYS A N 1
ATOM 642 C CA . CYS A 1 88 ? 16.312 25.797 7.758 1 52.28 88 CYS A CA 1
ATOM 643 C C . CYS A 1 88 ? 15.938 27.266 7.887 1 52.28 88 CYS A C 1
ATOM 645 O O . CYS A 1 88 ? 16.672 28.062 8.492 1 52.28 88 CYS A O 1
ATOM 647 N N . PRO A 1 89 ? 15.188 28.391 7.164 1 55.81 89 PRO A N 1
ATOM 648 C CA . PRO A 1 89 ? 13.766 28.562 7.477 1 55.81 89 PRO A CA 1
ATOM 649 C C . PRO A 1 89 ? 12.867 27.609 6.695 1 55.81 89 PRO A C 1
ATOM 651 O O . PRO A 1 89 ? 13.07 27.406 5.496 1 55.81 89 PRO A O 1
ATOM 654 N N . ILE A 1 90 ? 12.422 26.594 7.348 1 58.81 90 ILE A N 1
ATOM 655 C CA . ILE A 1 90 ? 11.609 25.562 6.703 1 58.81 90 ILE A CA 1
ATOM 656 C C . ILE A 1 90 ? 10.367 26.203 6.086 1 58.81 90 ILE A C 1
ATOM 658 O O . ILE A 1 90 ? 9.547 26.797 6.797 1 58.81 90 ILE A O 1
ATOM 662 N N . SER A 1 91 ? 10.508 26.656 4.738 1 68.62 91 SER A N 1
ATOM 663 C CA . SER A 1 91 ? 9.328 27.125 4.027 1 68.62 91 SER A CA 1
ATOM 664 C C . SER A 1 91 ? 8.211 26.078 4.062 1 68.62 91 SER A C 1
ATOM 666 O O . SER A 1 91 ? 8.484 24.875 4.164 1 68.62 91 SER A O 1
ATOM 668 N N . LYS A 1 92 ? 7.055 26.625 4.309 1 73.56 92 LYS A N 1
ATOM 669 C CA . LYS A 1 92 ? 5.871 25.766 4.301 1 73.56 92 LYS A CA 1
ATOM 670 C C . LYS A 1 92 ? 5.852 24.875 3.068 1 73.56 92 LYS A C 1
ATOM 672 O O . LYS A 1 92 ? 5.465 23.703 3.154 1 73.56 92 LYS A O 1
ATOM 677 N N . LEU A 1 93 ? 6.305 25.422 1.988 1 74.62 93 LEU A N 1
ATOM 678 C CA . LEU A 1 93 ? 6.293 24.672 0.733 1 74.62 93 LEU A CA 1
ATOM 679 C C . LEU A 1 93 ? 7.246 23.484 0.799 1 74.62 93 LEU A C 1
ATOM 681 O O . LEU A 1 93 ? 6.938 22.406 0.28 1 74.62 93 LEU A O 1
ATOM 685 N N . ARG A 1 94 ? 8.289 23.719 1.42 1 77.06 94 ARG A N 1
ATOM 686 C CA . ARG A 1 94 ? 9.289 22.656 1.513 1 77.06 94 ARG A CA 1
ATOM 687 C C . ARG A 1 94 ? 8.797 21.531 2.402 1 77.06 94 ARG A C 1
ATOM 689 O O . ARG A 1 94 ? 8.977 20.344 2.076 1 77.06 94 ARG A O 1
ATOM 696 N N . VAL A 1 95 ? 8.148 21.875 3.459 1 79.31 95 VAL A N 1
ATOM 697 C CA . VAL A 1 95 ? 7.656 20.875 4.387 1 79.31 95 VAL A CA 1
ATOM 698 C C . VAL A 1 95 ? 6.512 20.094 3.746 1 79.31 95 VAL A C 1
ATOM 700 O O . VAL A 1 95 ? 6.426 18.875 3.9 1 79.31 95 VAL A O 1
ATOM 703 N N . TRP A 1 96 ? 5.75 20.797 2.967 1 82.12 96 TRP A N 1
ATOM 704 C CA . TRP A 1 96 ? 4.645 20.156 2.256 1 82.12 96 TRP A CA 1
ATOM 705 C C . TRP A 1 96 ? 5.168 19.219 1.174 1 82.12 96 TRP A C 1
ATOM 707 O O . TRP A 1 96 ? 4.621 18.141 0.97 1 82.12 96 TRP A O 1
ATOM 717 N N . ALA A 1 97 ? 6.164 19.625 0.524 1 84 97 ALA A N 1
ATOM 718 C CA . ALA A 1 97 ? 6.746 18.797 -0.525 1 84 97 ALA A CA 1
ATOM 719 C C . ALA A 1 97 ? 7.379 17.531 0.06 1 84 97 ALA A C 1
ATOM 721 O O . ALA A 1 97 ? 7.242 16.438 -0.503 1 84 97 ALA A O 1
ATOM 722 N N . LEU A 1 98 ? 8 17.734 1.165 1 85 98 LEU A N 1
ATOM 723 C CA . LEU A 1 98 ? 8.617 16.578 1.812 1 85 98 LEU A CA 1
ATOM 724 C C . LEU A 1 98 ? 7.559 15.602 2.303 1 85 98 LEU A C 1
ATOM 726 O O . LEU A 1 98 ? 7.73 14.383 2.188 1 85 98 LEU A O 1
ATOM 730 N N . PHE A 1 99 ? 6.531 16.156 2.791 1 87 99 PHE A N 1
ATOM 731 C CA . PHE A 1 99 ? 5.441 15.32 3.27 1 87 99 PHE A CA 1
ATOM 732 C C . PHE A 1 99 ? 4.812 14.539 2.119 1 87 99 PHE A C 1
ATOM 734 O O . PHE A 1 99 ? 4.582 13.336 2.234 1 87 99 PHE A O 1
ATOM 741 N N . LEU A 1 100 ? 4.562 15.203 1.043 1 88.38 100 LEU A N 1
ATOM 742 C CA . LEU A 1 100 ? 3.928 14.57 -0.107 1 88.38 100 LEU A CA 1
ATOM 743 C C . LEU A 1 100 ? 4.836 13.5 -0.712 1 88.38 100 LEU A C 1
ATOM 745 O O . LEU A 1 100 ? 4.375 12.414 -1.064 1 88.38 100 LEU A O 1
ATOM 749 N N . LEU A 1 101 ? 6.059 13.82 -0.837 1 91.31 101 LEU A N 1
ATOM 750 C CA . LEU A 1 101 ? 7 12.867 -1.423 1 91.31 101 LEU A CA 1
ATOM 751 C C . LEU A 1 101 ? 7.191 11.664 -0.511 1 91.31 101 LEU A C 1
ATOM 753 O O . LEU A 1 101 ? 7.305 10.531 -0.987 1 91.31 101 LEU A O 1
ATOM 757 N N . ASP A 1 102 ? 7.195 11.922 0.81 1 92.12 102 ASP A N 1
ATOM 758 C CA . ASP A 1 102 ? 7.281 10.82 1.765 1 92.12 102 ASP A CA 1
ATOM 759 C C . ASP A 1 102 ? 6.074 9.898 1.647 1 92.12 102 ASP A C 1
ATOM 761 O O . ASP A 1 102 ? 6.211 8.672 1.726 1 92.12 102 ASP A O 1
ATOM 765 N N . GLN A 1 103 ? 4.969 10.453 1.415 1 91.94 103 GLN A N 1
ATOM 766 C CA . GLN A 1 103 ? 3.752 9.656 1.295 1 91.94 103 GLN A CA 1
ATOM 767 C C . GLN A 1 103 ? 3.77 8.812 0.025 1 91.94 103 GLN A C 1
ATOM 769 O O . GLN A 1 103 ? 3.414 7.629 0.054 1 91.94 103 GLN A O 1
ATOM 774 N N . VAL A 1 104 ? 4.176 9.367 -1.019 1 93 104 VAL A N 1
ATOM 775 C CA . VAL A 1 104 ? 4.215 8.672 -2.299 1 93 104 VAL A CA 1
ATOM 776 C C . VAL A 1 104 ? 5.195 7.5 -2.217 1 93 104 VAL A C 1
ATOM 778 O O . VAL A 1 104 ? 4.887 6.395 -2.666 1 93 104 VAL A O 1
ATOM 781 N N . VAL A 1 105 ? 6.336 7.785 -1.656 1 95.31 105 VAL A N 1
ATOM 782 C CA . VAL A 1 105 ? 7.336 6.73 -1.527 1 95.31 105 VAL A CA 1
ATOM 783 C C . VAL A 1 105 ? 6.812 5.633 -0.605 1 95.31 105 VAL A C 1
ATOM 785 O O . VAL A 1 105 ? 7.016 4.445 -0.866 1 95.31 105 VAL A O 1
ATOM 788 N N . THR A 1 106 ? 6.129 6.023 0.483 1 95 106 THR A N 1
ATOM 789 C CA . THR A 1 106 ? 5.551 5.039 1.391 1 95 106 THR A CA 1
ATOM 790 C C . THR A 1 106 ? 4.566 4.133 0.652 1 95 106 THR A C 1
ATOM 792 O O . THR A 1 106 ? 4.609 2.91 0.799 1 95 106 THR A O 1
ATOM 795 N N . TYR A 1 107 ? 3.732 4.719 -0.166 1 95.62 107 TYR A N 1
ATOM 796 C CA . TYR A 1 107 ? 2.758 3.938 -0.921 1 95.62 107 TYR A CA 1
ATOM 797 C C . TYR A 1 107 ? 3.453 2.986 -1.888 1 95.62 107 TYR A C 1
ATOM 799 O O . TYR A 1 107 ? 3.068 1.821 -2.008 1 95.62 107 TYR A O 1
ATOM 807 N N . ALA A 1 108 ? 4.48 3.455 -2.547 1 95.56 108 ALA A N 1
ATOM 808 C CA . ALA A 1 108 ? 5.199 2.652 -3.533 1 95.56 108 ALA A CA 1
ATOM 809 C C . ALA A 1 108 ? 5.902 1.471 -2.871 1 95.56 108 ALA A C 1
ATOM 811 O O . ALA A 1 108 ? 5.852 0.347 -3.377 1 95.56 108 ALA A O 1
ATOM 812 N N . VAL A 1 109 ? 6.508 1.766 -1.737 1 97.44 109 VAL A N 1
ATOM 813 C CA . VAL A 1 109 ? 7.254 0.717 -1.051 1 97.44 109 VAL A CA 1
ATOM 814 C C . VAL A 1 109 ? 6.285 -0.281 -0.421 1 97.44 109 VAL A C 1
ATOM 816 O O . VAL A 1 109 ? 6.539 -1.487 -0.422 1 97.44 109 VAL A O 1
ATOM 819 N N . LEU A 1 110 ? 5.207 0.212 0.101 1 96.75 110 LEU A N 1
ATOM 820 C CA . LEU A 1 110 ? 4.195 -0.68 0.655 1 96.75 110 LEU A CA 1
ATOM 821 C C . LEU A 1 110 ? 3.623 -1.592 -0.426 1 96.75 110 LEU A C 1
ATOM 823 O O . LEU A 1 110 ? 3.402 -2.781 -0.188 1 96.75 110 LEU A O 1
ATOM 827 N N . ALA A 1 111 ? 3.391 -1.001 -1.566 1 96.88 111 ALA A N 1
ATOM 828 C CA . ALA A 1 111 ? 2.908 -1.8 -2.689 1 96.88 111 ALA A CA 1
ATOM 829 C C . ALA A 1 111 ? 3.926 -2.865 -3.082 1 96.88 111 ALA A C 1
ATOM 831 O O . ALA A 1 111 ? 3.561 -4.008 -3.365 1 96.88 111 ALA A O 1
ATOM 832 N N . ALA A 1 112 ? 5.156 -2.471 -3.102 1 97.69 112 ALA A N 1
ATOM 833 C CA . ALA A 1 112 ? 6.219 -3.416 -3.436 1 97.69 112 ALA A CA 1
ATOM 834 C C . ALA A 1 112 ? 6.281 -4.555 -2.422 1 97.69 112 ALA A C 1
ATOM 836 O O . ALA A 1 112 ? 6.43 -5.719 -2.797 1 97.69 112 ALA A O 1
ATOM 837 N N . PHE A 1 113 ? 6.18 -4.23 -1.188 1 97.5 113 PHE A N 1
ATOM 838 C CA . PHE A 1 113 ? 6.168 -5.246 -0.141 1 97.5 113 PHE A CA 1
ATOM 839 C C . PHE A 1 113 ? 4.988 -6.191 -0.321 1 97.5 113 PHE A C 1
ATOM 841 O O . PHE A 1 113 ? 5.156 -7.414 -0.298 1 97.5 113 PHE A O 1
ATOM 848 N N . THR A 1 114 ? 3.846 -5.652 -0.505 1 96.94 114 THR A N 1
ATOM 849 C CA . THR A 1 114 ? 2.623 -6.449 -0.52 1 96.94 114 THR A CA 1
ATOM 850 C C . THR A 1 114 ? 2.6 -7.379 -1.729 1 96.94 114 THR A C 1
ATOM 852 O O . THR A 1 114 ? 2.285 -8.562 -1.599 1 96.94 114 THR A O 1
ATOM 855 N N . VAL A 1 115 ? 2.969 -6.855 -2.893 1 96.31 115 VAL A N 1
ATOM 856 C CA . VAL A 1 115 ? 2.979 -7.672 -4.102 1 96.31 115 VAL A CA 1
ATOM 857 C C . VAL A 1 115 ? 4.012 -8.789 -3.965 1 96.31 115 VAL A C 1
ATOM 859 O O . VAL A 1 115 ? 3.756 -9.93 -4.348 1 96.31 115 VAL A O 1
ATOM 862 N N . SER A 1 116 ? 5.129 -8.453 -3.441 1 97.62 116 SER A N 1
ATOM 863 C CA . SER A 1 116 ? 6.199 -9.438 -3.287 1 97.62 116 SER A CA 1
ATOM 864 C C . SER A 1 116 ? 5.859 -10.453 -2.203 1 97.62 116 SER A C 1
ATOM 866 O O . SER A 1 116 ? 6.164 -11.641 -2.344 1 97.62 116 SER A O 1
ATOM 868 N N . ALA A 1 117 ? 5.246 -9.984 -1.139 1 96.5 117 ALA A N 1
ATOM 869 C CA . ALA A 1 117 ? 4.848 -10.883 -0.062 1 96.5 117 ALA A CA 1
ATOM 870 C C . ALA A 1 117 ? 3.824 -11.906 -0.554 1 96.5 117 ALA A C 1
ATOM 872 O O . ALA A 1 117 ? 3.887 -13.078 -0.191 1 96.5 117 ALA A O 1
ATOM 873 N N . GLU A 1 118 ? 2.936 -11.469 -1.371 1 95.5 118 GLU A N 1
ATOM 874 C CA . GLU A 1 118 ? 1.948 -12.391 -1.931 1 95.5 118 GLU A CA 1
ATOM 875 C C . GLU A 1 118 ? 2.609 -13.422 -2.834 1 95.5 118 GLU A C 1
ATOM 877 O O . GLU A 1 118 ? 2.281 -14.609 -2.768 1 95.5 118 GLU A O 1
ATOM 882 N N . THR A 1 119 ? 3.521 -12.953 -3.645 1 95.12 119 THR A N 1
ATOM 883 C CA . THR A 1 119 ? 4.227 -13.859 -4.551 1 95.12 119 THR A CA 1
ATOM 884 C C . THR A 1 119 ? 5.012 -14.906 -3.766 1 95.12 119 THR A C 1
ATOM 886 O O . THR A 1 119 ? 4.969 -16.094 -4.09 1 95.12 119 THR A O 1
ATOM 889 N N . VAL A 1 120 ? 5.691 -14.461 -2.715 1 95.75 120 VAL A N 1
ATOM 890 C CA . VAL A 1 120 ? 6.465 -15.383 -1.891 1 95.75 120 VAL A CA 1
ATOM 891 C C . VAL A 1 120 ? 5.523 -16.344 -1.161 1 95.75 120 VAL A C 1
ATOM 893 O O . VAL A 1 120 ? 5.801 -17.531 -1.056 1 95.75 120 VAL A O 1
ATOM 896 N N . TYR A 1 121 ? 4.449 -15.867 -0.685 1 94.12 121 TYR A N 1
ATOM 897 C CA . TYR A 1 121 ? 3.459 -16.688 -0.005 1 94.12 121 TYR A CA 1
ATOM 898 C C . TYR A 1 121 ? 2.934 -17.781 -0.929 1 94.12 121 TYR A C 1
ATOM 900 O O . TYR A 1 121 ? 2.877 -18.953 -0.546 1 94.12 121 TYR A O 1
ATOM 908 N N . LEU A 1 122 ? 2.588 -17.438 -2.125 1 93.31 122 LEU A N 1
ATOM 909 C CA . LEU A 1 122 ? 2.078 -18.391 -3.096 1 93.31 122 LEU A CA 1
ATOM 910 C C . LEU A 1 122 ? 3.164 -19.391 -3.498 1 93.31 122 LEU A C 1
ATOM 912 O O . LEU A 1 122 ? 2.871 -20.547 -3.781 1 93.31 122 LEU A O 1
ATOM 916 N N . ALA A 1 123 ? 4.348 -18.891 -3.547 1 94.5 123 ALA A N 1
ATOM 917 C CA . ALA A 1 123 ? 5.453 -19.781 -3.889 1 94.5 123 ALA A CA 1
ATOM 918 C C . ALA A 1 123 ? 5.668 -20.828 -2.801 1 94.5 123 ALA A C 1
ATOM 920 O O . ALA A 1 123 ? 6.02 -21.969 -3.096 1 94.5 123 ALA A O 1
ATOM 921 N N . TYR A 1 124 ? 5.445 -20.453 -1.516 1 94 124 TYR A N 1
ATOM 922 C CA . TYR A 1 124 ? 5.629 -21.375 -0.407 1 94 124 TYR A CA 1
ATOM 923 C C . TYR A 1 124 ? 4.426 -22.312 -0.267 1 94 124 TYR A C 1
ATOM 925 O O . TYR A 1 124 ? 4.578 -23.5 -0.003 1 94 124 TYR A O 1
ATOM 933 N N . LYS A 1 125 ? 3.236 -21.797 -0.417 1 93 125 LYS A N 1
ATOM 934 C CA . LYS A 1 125 ? 2.029 -22.531 -0.068 1 93 125 LYS A CA 1
ATOM 935 C C . LYS A 1 125 ? 1.37 -23.125 -1.312 1 93 125 LYS A C 1
ATOM 937 O O . LYS A 1 125 ? 0.693 -24.156 -1.233 1 93 125 LYS A O 1
ATOM 942 N N . GLY A 1 126 ? 1.625 -22.453 -2.479 1 91.62 126 GLY A N 1
ATOM 943 C CA . GLY A 1 126 ? 0.877 -22.844 -3.664 1 91.62 126 GLY A CA 1
ATOM 944 C C . GLY A 1 126 ? -0.619 -22.641 -3.521 1 91.62 126 GLY A C 1
ATOM 945 O O . GLY A 1 126 ? -1.067 -21.906 -2.631 1 91.62 126 GLY A O 1
ATOM 946 N N . ASN A 1 127 ? -1.39 -23.062 -4.465 1 90.81 127 ASN A N 1
ATOM 947 C CA . ASN A 1 127 ? -2.848 -23.031 -4.469 1 90.81 127 ASN A CA 1
ATOM 948 C C . ASN A 1 127 ? -3.428 -24.125 -5.355 1 90.81 127 ASN A C 1
ATOM 950 O O . ASN A 1 127 ? -3.455 -24 -6.578 1 90.81 127 ASN A O 1
ATOM 954 N N . LEU A 1 128 ? -3.975 -25.125 -4.707 1 86.75 128 LEU A N 1
ATOM 955 C CA . LEU A 1 128 ? -4.457 -26.297 -5.422 1 86.75 128 LEU A CA 1
ATOM 956 C C . LEU A 1 128 ? -5.73 -25.984 -6.195 1 86.75 128 LEU A C 1
ATOM 958 O O . LEU A 1 128 ? -5.996 -26.578 -7.242 1 86.75 128 LEU A O 1
ATOM 962 N N . ALA A 1 129 ? -6.461 -25.016 -5.695 1 85.75 129 ALA A N 1
ATOM 963 C CA . ALA A 1 129 ? -7.723 -24.688 -6.344 1 85.75 129 ALA A CA 1
ATOM 964 C C . ALA A 1 129 ? -7.492 -24.188 -7.766 1 85.75 129 ALA A C 1
ATOM 966 O O . ALA A 1 129 ? -8.336 -24.375 -8.648 1 85.75 129 ALA A O 1
ATOM 967 N N . ILE A 1 130 ? -6.266 -23.625 -7.984 1 87.06 130 ILE A N 1
ATOM 968 C CA . ILE A 1 130 ? -5.977 -23.125 -9.32 1 87.06 130 ILE A CA 1
ATOM 969 C C . ILE A 1 130 ? -4.746 -23.828 -9.883 1 87.06 130 ILE A C 1
ATOM 971 O O . ILE A 1 130 ? -4.113 -23.328 -10.82 1 87.06 130 ILE A O 1
ATOM 975 N N . THR A 1 131 ? -4.27 -24.844 -9.305 1 85.56 131 THR A N 1
ATOM 976 C CA . THR A 1 131 ? -3.26 -25.781 -9.781 1 85.56 131 THR A CA 1
ATOM 977 C C . THR A 1 131 ? -1.87 -25.156 -9.727 1 85.56 131 THR A C 1
ATOM 979 O O . THR A 1 131 ? -1.048 -25.375 -10.617 1 85.56 131 THR A O 1
ATOM 982 N N . TRP A 1 132 ? -1.702 -24.25 -8.852 1 90.94 132 TRP A N 1
ATOM 983 C CA . TRP A 1 132 ? -0.375 -23.688 -8.617 1 90.94 132 TRP A CA 1
ATOM 984 C C . TRP A 1 132 ? 0.375 -24.5 -7.562 1 90.94 132 TRP A C 1
ATOM 986 O O . TRP A 1 132 ? -0.025 -24.531 -6.39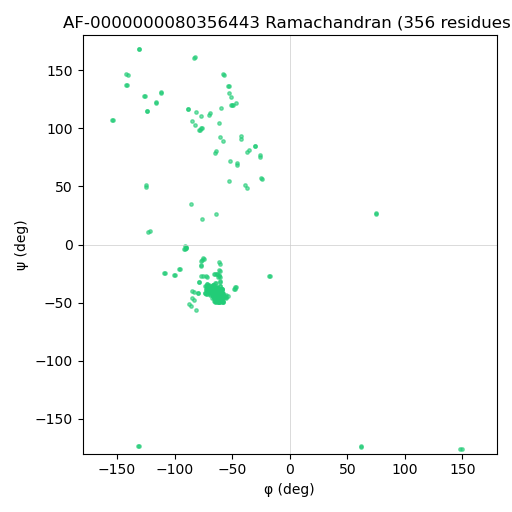8 1 90.94 132 TRP A O 1
ATOM 996 N N . SER A 1 133 ? 1.495 -25.109 -7.977 1 89.81 133 SER A N 1
ATOM 997 C CA . SER A 1 133 ? 2.299 -25.891 -7.043 1 89.81 133 SER A CA 1
ATOM 998 C C . SER A 1 133 ? 3.238 -25 -6.238 1 89.81 133 SER A C 1
ATOM 1000 O O . SER A 1 133 ? 3.486 -23.859 -6.609 1 89.81 133 SER A O 1
ATOM 1002 N N . SER A 1 134 ? 3.707 -25.578 -5.066 1 92.44 134 SER A N 1
ATOM 1003 C CA . SER A 1 134 ? 4.699 -24.875 -4.262 1 92.44 134 SER A CA 1
ATOM 1004 C C . SER A 1 134 ? 6.051 -24.828 -4.965 1 92.44 134 SER A C 1
ATOM 1006 O O . SER A 1 134 ? 6.688 -25.875 -5.16 1 92.44 134 SER A O 1
ATOM 1008 N N . ALA A 1 135 ? 6.523 -23.766 -5.359 1 91.44 135 ALA A N 1
ATOM 1009 C CA . ALA A 1 135 ? 7.777 -23.578 -6.086 1 91.44 135 ALA A CA 1
ATOM 1010 C C . ALA A 1 135 ? 8.977 -23.672 -5.137 1 91.44 135 ALA A C 1
ATOM 1012 O O . ALA A 1 135 ? 10.07 -24.062 -5.543 1 91.44 135 ALA A O 1
ATOM 1013 N N . CYS A 1 136 ? 8.766 -23.344 -3.891 1 93.19 136 CYS A N 1
ATOM 1014 C CA . CYS A 1 136 ? 9.867 -23.281 -2.943 1 93.19 136 CYS A CA 1
ATOM 1015 C C . CYS A 1 136 ? 10.336 -24.672 -2.549 1 93.19 136 CYS A C 1
ATOM 1017 O O . CYS A 1 136 ? 11.398 -24.828 -1.938 1 93.19 136 CYS A O 1
ATOM 1019 N N . ASP A 1 137 ? 9.586 -25.641 -2.885 1 90.69 137 ASP A N 1
ATOM 1020 C CA . ASP A 1 137 ? 10.039 -27.016 -2.713 1 90.69 137 ASP A CA 1
ATOM 1021 C C . ASP A 1 137 ? 11.227 -27.312 -3.615 1 90.69 137 ASP A C 1
ATOM 1023 O O . ASP A 1 137 ? 12.078 -28.141 -3.275 1 90.69 137 ASP A O 1
ATOM 1027 N N . TYR A 1 138 ? 11.328 -26.562 -4.73 1 88.69 138 TYR A N 1
ATOM 1028 C CA . TYR A 1 138 ? 12.375 -26.797 -5.715 1 88.69 138 TYR A CA 1
ATOM 1029 C C . TYR A 1 138 ? 13.414 -25.688 -5.684 1 88.69 138 TYR A C 1
ATOM 1031 O O . TYR A 1 138 ? 14.562 -25.891 -6.098 1 88.69 138 TYR A O 1
ATOM 1039 N N . TYR A 1 139 ? 13 -24.531 -5.215 1 91.94 139 TYR A N 1
ATOM 1040 C CA . TYR A 1 139 ? 13.875 -23.359 -5.18 1 91.94 139 TYR A CA 1
ATOM 1041 C C . TYR A 1 139 ? 13.961 -22.797 -3.771 1 91.94 139 TYR A C 1
ATOM 1043 O O . TYR A 1 139 ? 13.828 -21.578 -3.578 1 91.94 139 TYR A O 1
ATOM 1051 N N . GLY A 1 140 ? 14.203 -23.594 -2.861 1 91.38 140 GLY A N 1
ATOM 1052 C CA . GLY A 1 140 ? 14.148 -23.219 -1.454 1 91.38 140 GLY A CA 1
ATOM 1053 C C . GLY A 1 140 ? 15.062 -22.078 -1.098 1 91.38 140 GLY A C 1
ATOM 1054 O O . GLY A 1 140 ? 14.633 -21.109 -0.455 1 91.38 140 GLY A O 1
ATOM 1055 N N . VAL A 1 141 ? 16.375 -22.156 -1.531 1 93.06 141 VAL A N 1
ATOM 1056 C CA . VAL A 1 141 ? 17.344 -21.125 -1.203 1 93.06 141 VAL A CA 1
ATOM 1057 C C . VAL A 1 141 ? 16.922 -19.797 -1.803 1 93.06 141 VAL A C 1
ATOM 1059 O O . VAL A 1 141 ? 17.016 -18.75 -1.148 1 93.06 141 VAL A O 1
ATOM 1062 N N . PHE A 1 142 ? 16.5 -19.781 -3.014 1 95.25 142 PHE A N 1
ATOM 1063 C CA . PHE A 1 142 ? 16 -18.578 -3.654 1 95.25 142 PHE A CA 1
ATOM 1064 C C . PHE A 1 142 ? 14.844 -17.969 -2.852 1 95.25 142 PHE A C 1
ATOM 1066 O O . PHE A 1 142 ? 14.797 -16.766 -2.631 1 95.25 142 PHE A O 1
ATOM 1073 N N . CYS A 1 143 ? 13.906 -18.812 -2.418 1 95.44 143 CYS A N 1
ATOM 1074 C CA . CYS A 1 143 ? 12.727 -18.375 -1.684 1 95.44 143 CYS A CA 1
ATOM 1075 C C . CYS A 1 143 ? 13.117 -17.766 -0.343 1 95.44 143 CYS A C 1
ATOM 1077 O O . CYS A 1 143 ? 12.531 -16.766 0.086 1 95.44 143 CYS A O 1
ATOM 1079 N N . HIS A 1 144 ? 14.07 -18.359 0.306 1 95.75 144 HIS A N 1
ATOM 1080 C CA . HIS A 1 144 ? 14.516 -17.828 1.588 1 95.75 144 HIS A CA 1
ATOM 1081 C C . HIS A 1 144 ? 15.125 -16.438 1.422 1 95.75 144 HIS A C 1
ATOM 1083 O O . HIS A 1 144 ? 14.797 -15.508 2.172 1 95.75 144 HIS A O 1
ATOM 1089 N N . LYS A 1 145 ? 15.984 -16.25 0.48 1 97.06 145 LYS A N 1
ATOM 1090 C CA . LYS A 1 145 ? 16.594 -14.945 0.204 1 97.06 145 LYS A CA 1
ATOM 1091 C C . LYS A 1 145 ? 15.539 -13.922 -0.197 1 97.06 145 LYS A C 1
ATOM 1093 O O . LYS A 1 145 ? 15.625 -12.75 0.188 1 97.06 145 LYS A O 1
ATOM 1098 N N . ALA A 1 146 ? 14.641 -14.383 -1.034 1 97.38 146 ALA A N 1
ATOM 1099 C CA . ALA A 1 146 ? 13.547 -13.5 -1.429 1 97.38 146 ALA A CA 1
ATOM 1100 C C . ALA A 1 146 ? 12.75 -13.039 -0.212 1 97.38 146 ALA A C 1
ATOM 1102 O O . ALA A 1 146 ? 12.383 -11.867 -0.112 1 97.38 146 ALA A O 1
ATOM 1103 N N . LEU A 1 147 ? 12.5 -13.969 0.705 1 97.12 147 LEU A N 1
ATOM 1104 C CA . LEU A 1 147 ? 11.773 -13.641 1.924 1 97.12 147 LEU A CA 1
ATOM 1105 C C . LEU A 1 147 ? 12.523 -12.594 2.74 1 97.12 147 LEU A C 1
ATOM 1107 O O . LEU A 1 147 ? 11.914 -11.656 3.266 1 97.12 147 LEU A O 1
ATOM 1111 N N . VAL A 1 148 ? 13.734 -12.75 2.84 1 97.44 148 VAL A N 1
ATOM 1112 C CA . VAL A 1 148 ? 14.547 -11.797 3.594 1 97.44 148 VAL A CA 1
ATOM 1113 C C . VAL A 1 148 ? 14.461 -10.414 2.949 1 97.44 148 VAL A C 1
ATOM 1115 O O . VAL A 1 148 ? 14.273 -9.414 3.643 1 97.44 148 VAL A O 1
ATOM 1118 N N . SER A 1 149 ? 14.602 -10.383 1.645 1 98.38 149 SER A N 1
ATOM 1119 C CA . SER A 1 149 ? 14.5 -9.117 0.929 1 98.38 149 SER A CA 1
ATOM 1120 C C . SER A 1 149 ? 13.133 -8.469 1.146 1 98.38 149 SER A C 1
ATOM 1122 O O . SER A 1 149 ? 13.039 -7.258 1.362 1 98.38 149 SER A O 1
ATOM 1124 N N . VAL A 1 150 ? 12.109 -9.25 1.087 1 98.06 150 VAL A N 1
ATOM 1125 C CA . VAL A 1 150 ? 10.742 -8.773 1.286 1 98.06 150 VAL A CA 1
ATOM 1126 C C . VAL A 1 150 ? 10.586 -8.227 2.705 1 98.06 150 VAL A C 1
ATOM 1128 O O . VAL A 1 150 ? 9.977 -7.18 2.912 1 98.06 150 VAL A O 1
ATOM 1131 N N . LEU A 1 151 ? 11.125 -8.891 3.686 1 97.88 151 LEU A N 1
ATOM 1132 C CA . LEU A 1 151 ? 11.055 -8.438 5.07 1 97.88 151 LEU A CA 1
ATOM 1133 C C . LEU A 1 151 ? 11.766 -7.102 5.246 1 97.88 151 LEU A C 1
ATOM 1135 O O . LEU A 1 151 ? 11.289 -6.23 5.977 1 97.88 151 LEU A O 1
ATOM 1139 N N . PHE A 1 152 ? 12.891 -6.988 4.582 1 98.06 152 PHE A N 1
ATOM 1140 C CA . PHE A 1 152 ? 13.586 -5.711 4.621 1 98.06 152 PHE A CA 1
ATOM 1141 C C . PHE A 1 152 ? 12.719 -4.602 4.039 1 98.06 152 PHE A C 1
ATOM 1143 O O . PHE A 1 152 ? 12.672 -3.492 4.578 1 98.06 152 PHE A O 1
ATOM 1150 N N . THR A 1 153 ? 12.094 -4.879 2.92 1 97.94 153 THR A N 1
ATOM 1151 C CA . THR A 1 153 ? 11.211 -3.902 2.295 1 97.94 153 THR A CA 1
ATOM 1152 C C . THR A 1 153 ? 10.062 -3.533 3.234 1 97.94 153 THR A C 1
ATOM 1154 O O . THR A 1 153 ? 9.648 -2.373 3.287 1 97.94 153 THR A O 1
ATOM 1157 N N . PHE A 1 154 ? 9.594 -4.488 3.986 1 98 154 PHE A N 1
ATOM 1158 C CA . PHE A 1 154 ? 8.555 -4.227 4.969 1 98 154 PHE A CA 1
ATOM 1159 C C . PHE A 1 154 ? 9.039 -3.252 6.031 1 98 154 PHE A C 1
ATOM 1161 O O . PHE A 1 154 ? 8.344 -2.297 6.379 1 98 154 PHE A O 1
ATOM 1168 N N . LEU A 1 155 ? 10.148 -3.504 6.52 1 97.69 155 LEU A N 1
ATOM 1169 C CA . LEU A 1 155 ? 10.727 -2.637 7.543 1 97.69 155 LEU A CA 1
ATOM 1170 C C . LEU A 1 155 ? 10.914 -1.22 7.012 1 97.69 155 LEU A C 1
ATOM 1172 O O . LEU A 1 155 ? 10.68 -0.245 7.73 1 97.69 155 LEU A O 1
ATOM 1176 N N . VAL A 1 156 ? 11.375 -1.109 5.773 1 97.88 156 VAL A N 1
ATOM 1177 C CA . VAL A 1 156 ? 11.516 0.197 5.141 1 97.88 156 VAL A CA 1
ATOM 1178 C C . VAL A 1 156 ? 10.164 0.908 5.109 1 97.88 156 VAL A C 1
ATOM 1180 O O . VAL A 1 156 ? 10.078 2.105 5.395 1 97.88 156 VAL A O 1
ATOM 1183 N N . SER A 1 157 ? 9.117 0.19 4.723 1 96.88 157 SER A N 1
ATOM 1184 C CA . SER A 1 157 ? 7.785 0.79 4.68 1 96.88 157 SER A CA 1
ATOM 1185 C C . SER A 1 157 ? 7.371 1.317 6.047 1 96.88 157 SER A C 1
ATOM 1187 O O . SER A 1 157 ? 6.777 2.393 6.152 1 96.88 157 SER A O 1
ATOM 1189 N N . VAL A 1 158 ? 7.707 0.605 7.109 1 96.5 158 VAL A N 1
ATOM 1190 C CA . VAL A 1 158 ? 7.379 1.016 8.469 1 96.5 158 VAL A CA 1
ATOM 1191 C C . VAL A 1 158 ? 8.156 2.277 8.836 1 96.5 158 VAL A C 1
ATOM 1193 O O . VAL A 1 158 ? 7.609 3.201 9.438 1 96.5 158 VAL A O 1
ATOM 1196 N N . LEU A 1 159 ? 9.367 2.328 8.43 1 96.69 159 LEU A N 1
ATOM 1197 C CA . LEU A 1 159 ? 10.188 3.508 8.688 1 96.69 159 LEU A CA 1
ATOM 1198 C C . LEU A 1 159 ? 9.625 4.727 7.961 1 96.69 159 LEU A C 1
ATOM 1200 O O . LEU A 1 159 ? 9.547 5.812 8.539 1 96.69 159 LEU A O 1
ATOM 1204 N N . TYR A 1 160 ? 9.188 4.516 6.785 1 95.88 160 TYR A N 1
ATOM 1205 C CA . TYR A 1 160 ? 8.641 5.633 6.02 1 95.88 160 TYR A CA 1
ATOM 1206 C C . TYR A 1 160 ? 7.281 6.055 6.559 1 95.88 160 TYR A C 1
ATOM 1208 O O . TYR A 1 160 ? 6.934 7.238 6.523 1 95.88 160 TYR A O 1
ATOM 1216 N N . MET A 1 161 ? 6.508 5.094 7.016 1 94.12 161 MET A N 1
ATOM 1217 C CA . MET A 1 161 ? 5.27 5.449 7.695 1 94.12 161 MET A CA 1
ATOM 1218 C C . MET A 1 161 ? 5.547 6.328 8.914 1 94.12 161 MET A C 1
ATOM 1220 O O . MET A 1 161 ? 4.852 7.316 9.141 1 94.12 161 MET A O 1
ATOM 1224 N N . SER A 1 162 ? 6.551 5.996 9.625 1 92.69 162 SER A N 1
ATOM 1225 C CA . SER A 1 162 ? 6.938 6.766 10.797 1 92.69 162 SER A CA 1
ATOM 1226 C C . SER A 1 162 ? 7.426 8.156 10.414 1 92.69 162 SER A C 1
ATOM 1228 O O . SER A 1 162 ? 7.086 9.141 11.07 1 92.69 162 SER A O 1
ATOM 1230 N N . LEU A 1 163 ? 8.211 8.203 9.375 1 91.62 163 LEU A N 1
ATOM 1231 C CA . LEU A 1 163 ? 8.688 9.484 8.875 1 91.62 163 LEU A CA 1
ATOM 1232 C C . LEU A 1 163 ? 7.523 10.375 8.445 1 91.62 163 LEU A C 1
ATOM 1234 O O . LEU A 1 163 ? 7.512 11.57 8.727 1 91.62 163 LEU A O 1
ATOM 1238 N N . SER A 1 164 ? 6.602 9.75 7.73 1 87.62 164 SER A N 1
ATOM 1239 C CA . SER A 1 164 ? 5.426 10.492 7.285 1 87.62 164 SER A CA 1
ATOM 1240 C C . SER A 1 164 ? 4.625 11.023 8.469 1 87.62 164 SER A C 1
ATOM 1242 O O . SER A 1 164 ? 4.086 12.133 8.414 1 87.62 164 SER A O 1
ATOM 1244 N N . LEU A 1 165 ? 4.645 10.305 9.547 1 84.12 165 LEU A N 1
ATOM 1245 C CA . LEU A 1 165 ? 3.947 10.734 10.758 1 84.12 165 LEU A CA 1
ATOM 1246 C C . LEU A 1 165 ? 4.688 11.883 11.438 1 84.12 165 LEU A C 1
ATOM 1248 O O . LEU A 1 165 ? 4.066 12.844 11.898 1 84.12 165 LEU A O 1
ATOM 1252 N N . ILE A 1 166 ? 5.918 11.773 11.484 1 83.69 166 ILE A N 1
ATOM 1253 C CA . ILE A 1 166 ? 6.742 12.82 12.078 1 83.69 166 ILE A CA 1
ATOM 1254 C C . ILE A 1 166 ? 6.605 14.102 11.273 1 83.69 166 ILE A C 1
ATOM 1256 O O . ILE A 1 166 ? 6.438 15.188 11.836 1 83.69 166 ILE A O 1
ATOM 1260 N N . SER A 1 167 ? 6.719 13.938 10 1 80.31 167 SER A N 1
ATOM 1261 C CA . SER A 1 167 ? 6.578 15.094 9.125 1 80.31 167 SER A CA 1
ATOM 1262 C C . SER A 1 167 ? 5.211 15.742 9.289 1 80.31 167 SER A C 1
ATOM 1264 O O . SER A 1 167 ? 5.102 16.969 9.289 1 80.31 167 SER A O 1
ATOM 1266 N N . SER A 1 168 ? 4.25 14.961 9.445 1 79.19 168 SER A N 1
ATOM 1267 C CA . SER A 1 168 ? 2.904 15.492 9.641 1 79.19 168 SER A CA 1
ATOM 1268 C C . SER A 1 168 ? 2.766 16.172 11 1 79.19 168 SER A C 1
ATOM 1270 O O . SER A 1 168 ? 2.098 17.203 11.117 1 79.19 168 SER A O 1
ATOM 1272 N N . TYR A 1 169 ? 3.346 15.594 11.992 1 75.06 169 TYR A N 1
ATOM 1273 C CA . TYR A 1 169 ? 3.291 16.172 13.328 1 75.06 169 TYR A CA 1
ATOM 1274 C C . TYR A 1 169 ? 4.008 17.516 13.375 1 75.06 169 T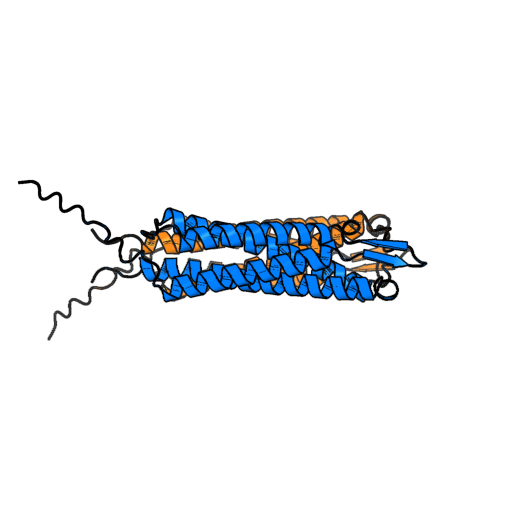YR A C 1
ATOM 1276 O O . TYR A 1 169 ? 3.555 18.453 14.039 1 75.06 169 TYR A O 1
ATOM 1284 N N . ARG A 1 170 ? 5.098 17.547 12.883 1 72 170 ARG A N 1
ATOM 1285 C CA . ARG A 1 170 ? 5.836 18.812 12.82 1 72 170 ARG A CA 1
ATOM 1286 C C . ARG A 1 170 ? 5 19.906 12.156 1 72 170 ARG A C 1
ATOM 1288 O O . ARG A 1 170 ? 5.02 21.047 12.586 1 72 170 ARG A O 1
ATOM 1295 N N . LEU A 1 171 ? 4.496 19.469 11.219 1 66.31 171 LEU A N 1
ATOM 1296 C CA . LEU A 1 171 ? 3.635 20.391 10.5 1 66.31 171 LEU A CA 1
ATOM 1297 C C . LEU A 1 171 ? 2.488 20.875 11.391 1 66.31 171 LEU A C 1
ATOM 1299 O O . LEU A 1 171 ? 2.094 22.047 11.328 1 66.31 171 LEU A O 1
ATOM 1303 N N . PHE A 1 172 ? 2.127 20.047 12.312 1 64.38 172 PHE A N 1
ATOM 1304 C CA . PHE A 1 172 ? 1.003 20.344 13.195 1 64.38 172 PHE A CA 1
ATOM 1305 C C . PHE A 1 172 ? 1.452 21.172 14.391 1 64.38 172 PHE A C 1
ATOM 1307 O O . PHE A 1 172 ? 0.72 22.047 14.859 1 64.38 172 PHE A O 1
ATOM 1314 N N . SER A 1 173 ? 2.354 20.734 15 1 62 173 SER A N 1
ATOM 1315 C CA . SER A 1 173 ? 2.789 21.391 16.234 1 62 173 SER A CA 1
ATOM 1316 C C . SER A 1 173 ? 3.361 22.766 15.961 1 62 173 SER A C 1
ATOM 1318 O O . SER A 1 173 ? 3.18 23.688 16.766 1 62 173 SER A O 1
ATOM 1320 N N . ARG A 1 174 ? 4.086 22.891 15.117 1 56.69 174 ARG A N 1
ATOM 1321 C CA . ARG A 1 174 ? 4.75 24.172 14.867 1 56.69 174 ARG A CA 1
ATOM 1322 C C . ARG A 1 174 ? 3.771 25.203 14.32 1 56.69 174 ARG A C 1
ATOM 1324 O O . ARG A 1 174 ? 3.854 26.375 14.656 1 56.69 174 ARG A O 1
ATOM 1331 N N . PHE A 1 175 ? 3.002 24.766 13.648 1 49.72 175 PHE A N 1
ATOM 1332 C CA . PHE A 1 175 ? 2.117 25.797 13.109 1 49.72 175 PHE A CA 1
ATOM 1333 C C . PHE A 1 175 ? 0.909 26 14.016 1 49.72 175 PHE A C 1
ATOM 1335 O O . PHE A 1 175 ? 0.043 26.828 13.734 1 49.72 175 PHE A O 1
ATOM 1342 N N . GLU A 1 176 ? 0.724 25.234 15.109 1 51.06 176 GLU A N 1
ATOM 1343 C CA . GLU A 1 176 ? -0.262 25.438 16.172 1 51.06 176 GLU A CA 1
ATOM 1344 C C . GLU A 1 176 ? 0.108 26.625 17.047 1 51.06 176 GLU A C 1
ATOM 1346 O O . GLU A 1 176 ? -0.742 27.172 17.75 1 51.06 176 GLU A O 1
ATOM 1351 N N . ALA A 1 177 ? 1.352 27.047 17.391 1 41.09 177 ALA A N 1
ATOM 1352 C CA . ALA A 1 177 ? 1.529 27.984 18.516 1 41.09 177 ALA A CA 1
ATOM 1353 C C . ALA A 1 177 ? 0.859 29.312 18.219 1 41.09 177 ALA A C 1
ATOM 1355 O O . ALA A 1 177 ? 1.297 30.062 17.328 1 41.09 177 ALA A O 1
ATOM 1356 N N . PRO A 1 178 ? -0.417 29.359 18.406 1 38.81 178 PRO A N 1
ATOM 1357 C CA . PRO A 1 178 ? -0.911 30.734 18.453 1 38.81 178 PRO A CA 1
ATOM 1358 C C . PRO A 1 178 ? -0.075 31.641 19.344 1 38.81 178 PRO A C 1
ATOM 1360 O O . PRO A 1 178 ? 0.505 31.172 20.328 1 38.81 178 PRO A O 1
ATOM 1363 N N . LYS A 1 179 ? 0.455 32.688 18.781 1 37.91 179 LYS A N 1
ATOM 1364 C CA . LYS A 1 179 ? 0.97 33.781 19.609 1 37.91 179 LYS A CA 1
ATOM 1365 C C . LYS A 1 179 ? 0.025 34.094 20.766 1 37.91 179 LYS A C 1
ATOM 1367 O O . LYS A 1 179 ? -1.154 34.375 20.547 1 37.91 179 LYS A O 1
ATOM 1372 N N . GLN A 1 180 ? 0.069 33.531 22.047 1 29.41 180 GLN A N 1
ATOM 1373 C CA . GLN A 1 180 ? -0.421 34.438 23.094 1 29.41 180 GLN A CA 1
ATOM 1374 C C . GLN A 1 180 ? 0.206 35.812 22.953 1 29.41 180 GLN A C 1
ATOM 1376 O O . GLN A 1 180 ? 1.409 35.938 22.719 1 29.41 180 GLN A O 1
ATOM 1381 N N . MET B 1 1 ? -11.586 39.844 40.812 1 23.47 1 MET B N 1
ATOM 1382 C CA . MET B 1 1 ? -11.938 38.469 40.438 1 23.47 1 MET B CA 1
ATOM 1383 C C . MET B 1 1 ? -11.789 38.25 38.938 1 23.47 1 MET B C 1
ATOM 1385 O O . MET B 1 1 ? -11.297 37.188 38.531 1 23.47 1 MET B O 1
ATOM 1389 N N . ASN B 1 2 ? -12.453 39 38.031 1 26.47 2 ASN B N 1
ATOM 1390 C CA . ASN B 1 2 ? -13.156 38.531 36.844 1 26.47 2 ASN B CA 1
ATOM 1391 C C . ASN B 1 2 ? -12.195 38.281 35.688 1 26.47 2 ASN B C 1
ATOM 1393 O O . ASN B 1 2 ? -12.555 37.594 34.719 1 26.47 2 ASN B O 1
ATOM 1397 N N . LYS B 1 3 ? -11.375 39.219 35.219 1 35.97 3 LYS B N 1
ATOM 1398 C CA . LYS B 1 3 ? -11.109 39.5 33.781 1 35.97 3 LYS B CA 1
ATOM 1399 C C . LYS B 1 3 ? -10.172 38.438 33.188 1 35.97 3 LYS B C 1
ATOM 1401 O O . LYS B 1 3 ? -8.992 38.719 32.969 1 35.97 3 LYS B O 1
ATOM 1406 N N . THR B 1 4 ? -10.125 37.281 33.812 1 32.69 4 THR B N 1
ATOM 1407 C CA . THR B 1 4 ? -9.102 36.406 33.25 1 32.69 4 THR B CA 1
ATOM 1408 C C . THR B 1 4 ? -9.273 36.281 31.75 1 32.69 4 THR B C 1
ATOM 1410 O O . THR B 1 4 ? -10.25 35.688 31.281 1 32.69 4 THR B O 1
ATOM 1413 N N . ASP B 1 5 ? -8.992 37.25 30.922 1 31.27 5 ASP B N 1
ATOM 1414 C CA . ASP B 1 5 ? -8.953 37.406 29.469 1 31.27 5 ASP B CA 1
ATOM 1415 C C . ASP B 1 5 ? -8.43 36.125 28.812 1 31.27 5 ASP B C 1
ATOM 1417 O O . ASP B 1 5 ? -7.215 35.875 28.781 1 31.27 5 ASP B O 1
ATOM 1421 N N . GLN B 1 6 ? -8.977 34.938 29.203 1 31.28 6 GLN B N 1
ATOM 1422 C CA . GLN B 1 6 ? -8.594 33.625 28.656 1 31.28 6 GLN B CA 1
ATOM 1423 C C . GLN B 1 6 ? -8.508 33.656 27.141 1 31.28 6 GLN B C 1
ATOM 1425 O O . GLN B 1 6 ? -9.508 33.938 26.469 1 31.28 6 GLN B O 1
ATOM 1430 N N . ASN B 1 7 ? -7.539 34.312 26.531 1 32.59 7 ASN B N 1
ATOM 1431 C CA . ASN B 1 7 ? -7.242 34.344 25.109 1 32.59 7 ASN B CA 1
ATOM 1432 C C . ASN B 1 7 ? -7.762 33.094 24.391 1 32.59 7 ASN B C 1
ATOM 1434 O O . ASN B 1 7 ? -7.223 32 24.562 1 32.59 7 ASN B O 1
ATOM 1438 N N . GLY B 1 8 ? -9.039 32.812 24.469 1 30.98 8 GLY B N 1
ATOM 1439 C CA . GLY B 1 8 ? -9.867 31.828 23.781 1 30.98 8 GLY B CA 1
ATOM 1440 C C . GLY B 1 8 ? -9.453 31.594 22.344 1 30.98 8 GLY B C 1
ATOM 1441 O O . GLY B 1 8 ? -9.422 32.531 21.547 1 30.98 8 GLY B O 1
ATOM 1442 N N . ILE B 1 9 ? -8.453 30.797 22.078 1 37.81 9 ILE B N 1
ATOM 1443 C CA . ILE B 1 9 ? -8.219 30.312 20.719 1 37.81 9 ILE B CA 1
ATOM 1444 C C . ILE B 1 9 ? -9.531 30.312 19.938 1 37.81 9 ILE B C 1
ATOM 1446 O O . ILE B 1 9 ? -10.508 29.672 20.344 1 37.81 9 ILE B O 1
ATOM 1450 N N . ASP B 1 10 ? -10.039 31.406 19.469 1 37.47 10 ASP B N 1
ATOM 1451 C CA . ASP B 1 10 ? -11.258 31.578 18.688 1 37.47 10 ASP B CA 1
ATOM 1452 C C . ASP B 1 10 ? -11.539 30.344 17.828 1 37.47 10 ASP B C 1
ATOM 1454 O O . ASP B 1 10 ? -10.695 29.938 17.016 1 37.47 10 ASP B O 1
ATOM 1458 N N . GLY B 1 11 ? -12.156 29.25 18.172 1 40.09 11 GLY B N 1
ATOM 1459 C CA . GLY B 1 11 ? -12.852 28.078 17.656 1 40.09 11 GLY B CA 1
ATOM 1460 C C . GLY B 1 11 ? -13.305 28.219 16.219 1 40.09 11 GLY B C 1
ATOM 1461 O O . GLY B 1 11 ? -13.875 27.297 15.641 1 40.09 11 GLY B O 1
ATOM 1462 N N . SER B 1 12 ? -13.531 29.375 15.797 1 45.41 12 SER B N 1
ATOM 1463 C CA . SER B 1 12 ? -14.07 29.688 14.477 1 45.41 12 SER B CA 1
ATOM 1464 C C . SER B 1 12 ? -13.141 29.203 13.375 1 45.41 12 SER B C 1
ATOM 1466 O O . SER B 1 12 ? -13.594 28.781 12.312 1 45.41 12 SER B O 1
ATOM 1468 N N . ALA B 1 13 ? -11.836 29.453 13.562 1 45.56 13 ALA B N 1
ATOM 1469 C CA . ALA B 1 13 ? -10.797 29.078 12.602 1 45.56 13 ALA B CA 1
ATOM 1470 C C . ALA B 1 13 ? -10.758 27.578 12.391 1 45.56 13 ALA B C 1
ATOM 1472 O O . ALA B 1 13 ? -10.273 27.094 11.359 1 45.56 13 ALA B O 1
ATOM 1473 N N . LEU B 1 14 ? -11.258 26.766 13.328 1 51.81 14 LEU B N 1
ATOM 1474 C CA . LEU B 1 14 ? -11.273 25.312 13.297 1 51.81 14 LEU B CA 1
ATOM 1475 C C . LEU B 1 14 ? -12.539 24.797 12.633 1 51.81 14 LEU B C 1
ATOM 1477 O O . LEU B 1 14 ? -12.766 23.578 12.57 1 51.81 14 LEU B O 1
ATOM 1481 N N . GLU B 1 15 ? -13.375 25.703 12.258 1 55.53 15 GLU B N 1
ATOM 1482 C CA . GLU B 1 15 ? -14.617 25.297 11.625 1 55.53 15 GLU B CA 1
ATOM 1483 C C . GLU B 1 15 ? -14.398 24.891 10.172 1 55.53 15 GLU B C 1
ATOM 1485 O O . GLU B 1 15 ? -13.719 25.609 9.422 1 55.53 15 GLU B O 1
ATOM 1490 N N . LEU B 1 16 ? -14.539 23.656 9.883 1 62.75 16 LEU B N 1
ATOM 1491 C CA . LEU B 1 16 ? -14.555 23.266 8.477 1 62.75 16 LEU B CA 1
ATOM 1492 C C . LEU B 1 16 ? -15.539 24.125 7.684 1 62.75 16 LEU B C 1
ATOM 1494 O O . LEU B 1 16 ? -16.672 24.312 8.109 1 62.75 16 LEU B O 1
ATOM 1498 N N . ASN B 1 17 ? -14.992 24.812 6.707 1 73.19 17 ASN B N 1
ATOM 1499 C CA . ASN B 1 17 ? -15.922 25.484 5.809 1 73.19 17 ASN B CA 1
ATOM 1500 C C . ASN B 1 17 ? -16.906 24.5 5.168 1 73.19 17 ASN B C 1
ATOM 1502 O O . ASN B 1 17 ? -16.609 23.312 5.047 1 73.19 17 ASN B O 1
ATOM 1506 N N . ARG B 1 18 ? -18.062 24.938 4.965 1 77.62 18 ARG B N 1
ATOM 1507 C CA . ARG B 1 18 ? -19.141 24.141 4.398 1 77.62 18 ARG B CA 1
ATOM 1508 C C . ARG B 1 18 ? -18.672 23.391 3.164 1 77.62 18 ARG B C 1
ATOM 1510 O O . ARG B 1 18 ? -19.031 22.219 2.979 1 77.62 18 ARG B O 1
ATOM 1517 N N . THR B 1 19 ? -17.859 23.953 2.348 1 81.44 19 THR B N 1
ATOM 1518 C CA . THR B 1 19 ? -17.391 23.328 1.12 1 81.44 19 THR B CA 1
ATOM 1519 C C . THR B 1 19 ? -16.422 22.203 1.433 1 81.44 19 THR B C 1
ATOM 1521 O O . THR B 1 19 ? -16.5 21.125 0.828 1 81.44 19 THR B O 1
ATOM 1524 N N . GLU B 1 20 ? -15.617 22.453 2.398 1 79.88 20 GLU B N 1
ATOM 1525 C CA . GLU B 1 20 ? -14.648 21.438 2.783 1 79.88 20 GLU B CA 1
ATOM 1526 C C . GLU B 1 20 ? -15.344 20.219 3.383 1 79.88 20 GLU B C 1
ATOM 1528 O O . GLU B 1 20 ? -14.984 19.078 3.082 1 79.88 20 GLU B O 1
ATOM 1533 N N . ARG B 1 21 ? -16.328 20.516 4.098 1 82.38 21 ARG B N 1
ATOM 1534 C CA . ARG B 1 21 ? -17.109 19.438 4.711 1 82.38 21 ARG B CA 1
ATOM 1535 C C . ARG B 1 21 ? -17.875 18.656 3.662 1 82.38 21 ARG B C 1
ATOM 1537 O O . ARG B 1 21 ? -17.969 17.422 3.74 1 82.38 21 ARG B O 1
ATOM 1544 N N . ALA B 1 22 ? -18.375 19.344 2.758 1 86.62 22 ALA B N 1
ATOM 1545 C CA . ALA B 1 22 ? -19.125 18.703 1.691 1 86.62 22 ALA B CA 1
ATOM 1546 C C . ALA B 1 22 ? -18.234 17.797 0.842 1 86.62 22 ALA B C 1
ATOM 1548 O O . ALA B 1 22 ? -18.594 16.672 0.503 1 86.62 22 ALA B O 1
ATOM 1549 N N . VAL B 1 23 ? -17.062 18.328 0.497 1 88.62 23 VAL B N 1
ATOM 1550 C CA . VAL B 1 23 ? -16.141 17.578 -0.33 1 88.62 23 VAL B CA 1
ATOM 1551 C C . VAL B 1 23 ? -15.695 16.312 0.411 1 88.62 23 VAL B C 1
ATOM 1553 O O . VAL B 1 23 ? -15.672 15.227 -0.166 1 88.62 23 VAL B O 1
ATOM 1556 N N . GLU B 1 24 ? -15.43 16.438 1.613 1 89.69 24 GLU B N 1
ATOM 1557 C CA . GLU B 1 24 ? -15 15.297 2.416 1 89.69 24 GLU B CA 1
ATOM 1558 C C . GLU B 1 24 ? -16.109 14.258 2.525 1 89.69 24 GLU B C 1
ATOM 1560 O O . GLU B 1 24 ? -15.859 13.055 2.418 1 89.69 24 GLU B O 1
ATOM 1565 N N . THR B 1 25 ? -17.266 14.758 2.748 1 90.19 25 THR B N 1
ATOM 1566 C CA . THR B 1 25 ? -18.406 13.859 2.895 1 90.19 25 THR B CA 1
ATOM 1567 C C . THR B 1 25 ? -18.672 13.109 1.594 1 90.19 25 THR B C 1
ATOM 1569 O O . THR B 1 25 ? -18.922 11.898 1.605 1 90.19 25 THR B O 1
ATOM 1572 N N . VAL B 1 26 ? -18.578 13.773 0.543 1 93.12 26 VAL B N 1
ATOM 1573 C CA . VAL B 1 26 ? -18.812 13.156 -0.756 1 93.12 26 VAL B CA 1
ATOM 1574 C C . VAL B 1 26 ? -17.766 12.086 -1.024 1 93.12 26 VAL B C 1
ATOM 1576 O O . VAL B 1 26 ? -18.078 11 -1.503 1 93.12 26 VAL B O 1
ATOM 1579 N N . LEU B 1 27 ? -16.531 12.398 -0.73 1 95.25 27 LEU B N 1
ATOM 1580 C CA . LEU B 1 27 ? -15.445 11.445 -0.952 1 95.25 27 LEU B CA 1
ATOM 1581 C C . LEU B 1 27 ? -15.609 10.219 -0.063 1 95.25 27 LEU B C 1
ATOM 1583 O O . LEU B 1 27 ? -15.391 9.086 -0.507 1 95.25 27 LEU B O 1
ATOM 1587 N N . ARG B 1 28 ? -16.047 10.406 1.114 1 95.44 28 ARG B N 1
ATOM 1588 C CA . ARG B 1 28 ? -16.25 9.297 2.043 1 95.44 28 ARG B CA 1
ATOM 1589 C C . ARG B 1 28 ? -17.422 8.43 1.616 1 95.44 28 ARG B C 1
ATOM 1591 O O . ARG B 1 28 ? -17.344 7.199 1.674 1 95.44 28 ARG B O 1
ATOM 1598 N N . VAL B 1 29 ? -18.453 9.078 1.179 1 95.25 29 VAL B N 1
ATOM 1599 C CA . VAL B 1 29 ? -19.625 8.336 0.736 1 95.25 29 VAL B CA 1
ATOM 1600 C C . VAL B 1 29 ? -19.297 7.574 -0.548 1 95.25 29 VAL B C 1
ATOM 1602 O O . VAL B 1 29 ? -19.703 6.422 -0.71 1 95.25 29 VAL B O 1
ATOM 1605 N N . ALA B 1 30 ? -18.594 8.211 -1.431 1 96.69 30 ALA B N 1
ATOM 1606 C CA . ALA B 1 30 ? -18.172 7.551 -2.662 1 96.69 30 ALA B CA 1
ATOM 1607 C C . ALA B 1 30 ? -17.297 6.344 -2.359 1 96.69 30 ALA B C 1
ATOM 1609 O O . ALA B 1 30 ? -17.438 5.289 -2.979 1 96.69 30 ALA B O 1
ATOM 1610 N N . SER B 1 31 ? -16.359 6.527 -1.396 1 97.38 31 SER B N 1
ATOM 1611 C CA . SER B 1 31 ? -15.484 5.422 -1.008 1 97.38 31 SER B CA 1
ATOM 1612 C C . SER B 1 31 ? -16.281 4.273 -0.4 1 97.38 31 SER B C 1
ATOM 1614 O O . SER B 1 31 ? -16 3.105 -0.664 1 97.38 31 SER B O 1
ATOM 1616 N N . MET B 1 32 ? -17.266 4.617 0.336 1 97.44 32 MET B N 1
ATOM 1617 C CA . MET B 1 32 ? -18.109 3.602 0.945 1 97.44 32 MET B CA 1
ATOM 1618 C C . MET B 1 32 ? -18.859 2.807 -0.121 1 97.44 32 MET B C 1
ATOM 1620 O O . MET B 1 32 ? -18.859 1.575 -0.095 1 97.44 32 MET B O 1
ATOM 1624 N N . ALA B 1 33 ? -19.484 3.523 -1.04 1 97.81 33 ALA B N 1
ATOM 1625 C CA . ALA B 1 33 ? -20.281 2.887 -2.09 1 97.81 33 ALA B CA 1
ATOM 1626 C C . ALA B 1 33 ? -19.422 1.968 -2.947 1 97.81 33 ALA B C 1
ATOM 1628 O O . ALA B 1 33 ? -19.797 0.831 -3.232 1 97.81 33 ALA B O 1
ATOM 1629 N N . LEU B 1 34 ? -18.266 2.447 -3.33 1 98.19 34 LEU B N 1
ATOM 1630 C CA . LEU B 1 34 ? -17.359 1.657 -4.16 1 98.19 34 LEU B CA 1
ATOM 1631 C C . LEU B 1 34 ? -16.844 0.444 -3.395 1 98.19 34 LEU B C 1
ATOM 1633 O O . LEU B 1 34 ? -16.688 -0.639 -3.967 1 98.19 34 LEU B O 1
ATOM 1637 N N . SER B 1 35 ? -16.531 0.611 -2.119 1 98.31 35 SER B N 1
ATOM 1638 C CA . SER B 1 35 ? -16.062 -0.494 -1.298 1 98.31 35 SER B CA 1
ATOM 1639 C C . SER B 1 35 ? -17.109 -1.584 -1.163 1 98.31 35 SER B C 1
ATOM 1641 O O . SER B 1 35 ? -16.797 -2.773 -1.249 1 98.31 35 SER B O 1
ATOM 1643 N N . ILE B 1 36 ? -18.328 -1.207 -0.966 1 98.12 36 ILE B N 1
ATOM 1644 C CA . ILE B 1 36 ? -19.422 -2.17 -0.841 1 98.12 36 ILE B CA 1
ATOM 1645 C C . ILE B 1 36 ? -19.609 -2.898 -2.168 1 98.12 36 ILE B C 1
ATOM 1647 O O . ILE B 1 36 ? -19.75 -4.125 -2.197 1 98.12 36 ILE B O 1
ATOM 1651 N N . ALA B 1 37 ? -19.625 -2.139 -3.256 1 98.06 37 ALA B N 1
ATOM 1652 C CA . ALA B 1 37 ? -19.781 -2.752 -4.57 1 98.06 37 ALA B CA 1
ATOM 1653 C C . ALA B 1 37 ? -18.672 -3.77 -4.836 1 98.06 37 ALA B C 1
ATOM 1655 O O . ALA B 1 37 ? -18.953 -4.895 -5.258 1 98.06 37 ALA B O 1
ATOM 1656 N N . GLY B 1 38 ? -17.406 -3.348 -4.594 1 98.12 38 GLY B N 1
ATOM 1657 C CA . GLY B 1 38 ? -16.297 -4.262 -4.785 1 98.12 38 GLY B CA 1
ATOM 1658 C C . GLY B 1 38 ? -16.375 -5.5 -3.912 1 98.12 38 GLY B C 1
ATOM 1659 O O . GLY B 1 38 ? -16.094 -6.605 -4.371 1 98.12 38 GLY B O 1
ATOM 1660 N N . LEU B 1 39 ? -16.781 -5.297 -2.689 1 97.88 39 LEU B N 1
ATOM 1661 C CA . LEU B 1 39 ? -16.922 -6.391 -1.731 1 97.88 39 LEU B CA 1
ATOM 1662 C C . LEU B 1 39 ? -18.016 -7.363 -2.168 1 97.88 39 LEU B C 1
ATOM 1664 O O . LEU B 1 39 ? -17.797 -8.578 -2.158 1 97.88 39 LEU B O 1
ATOM 1668 N N . VAL B 1 40 ? -19.156 -6.902 -2.529 1 97.75 40 VAL B N 1
ATOM 1669 C CA . VAL B 1 40 ? -20.297 -7.738 -2.92 1 97.75 40 VAL B CA 1
ATOM 1670 C C . VAL B 1 40 ? -19.953 -8.516 -4.188 1 97.75 40 VAL B C 1
ATOM 1672 O O . VAL B 1 40 ? -20.219 -9.711 -4.285 1 97.75 40 VAL B O 1
ATOM 1675 N N . ILE B 1 41 ? -19.344 -7.863 -5.191 1 98 41 ILE B N 1
ATOM 1676 C CA . ILE B 1 41 ? -18.938 -8.531 -6.426 1 98 41 ILE B CA 1
ATOM 1677 C C . ILE B 1 41 ? -18.016 -9.711 -6.094 1 98 41 ILE B C 1
ATOM 1679 O O . ILE B 1 41 ? -18.188 -10.805 -6.641 1 98 41 ILE B O 1
ATOM 1683 N N . MET B 1 42 ? -17.078 -9.5 -5.195 1 97.81 42 MET B N 1
ATOM 1684 C CA . MET B 1 42 ? -16.109 -10.539 -4.867 1 97.81 42 MET B CA 1
ATOM 1685 C C . MET B 1 42 ? -16.766 -11.656 -4.062 1 97.81 42 MET B C 1
ATOM 1687 O O . MET B 1 42 ? -16.516 -12.836 -4.324 1 97.81 42 MET B O 1
ATOM 1691 N N . ILE B 1 43 ? -17.609 -11.328 -3.096 1 97.12 43 ILE B N 1
ATOM 1692 C CA . ILE B 1 43 ? -18.219 -12.328 -2.232 1 97.12 43 ILE B CA 1
ATOM 1693 C C . ILE B 1 43 ? -19.125 -13.234 -3.059 1 97.12 43 ILE B C 1
ATOM 1695 O O . ILE B 1 43 ? -19.219 -14.438 -2.799 1 97.12 43 ILE B O 1
ATOM 1699 N N . LYS B 1 44 ? -19.703 -12.711 -4.027 1 96.62 44 LYS B N 1
ATOM 1700 C CA . LYS B 1 44 ? -20.625 -13.469 -4.855 1 96.62 44 LYS B CA 1
ATOM 1701 C C . LYS B 1 44 ? -19.906 -14.141 -6.023 1 96.62 44 LYS B C 1
ATOM 1703 O O . LYS B 1 44 ? -20.531 -14.859 -6.812 1 96.62 44 LYS B O 1
ATOM 1708 N N . ASN B 1 45 ? -18.641 -13.891 -6.141 1 96.19 45 ASN B N 1
ATOM 1709 C CA . ASN B 1 45 ? -17.859 -14.414 -7.254 1 96.19 45 ASN B CA 1
ATOM 1710 C C . ASN B 1 45 ? -17.5 -15.875 -7.035 1 96.19 45 ASN B C 1
ATOM 1712 O O . ASN B 1 45 ? -16.641 -16.188 -6.203 1 96.19 45 ASN B O 1
ATOM 1716 N N . SER B 1 46 ? -18.203 -16.75 -7.59 1 94.5 46 SER B N 1
ATOM 1717 C CA . SER B 1 46 ? -17.922 -18.188 -7.555 1 94.5 46 SER B CA 1
ATOM 1718 C C . SER B 1 46 ? -18.219 -18.844 -8.898 1 94.5 46 SER B C 1
ATOM 1720 O O . SER B 1 46 ? -19.062 -18.359 -9.656 1 94.5 46 SER B O 1
ATOM 1722 N N . ILE B 1 47 ? -17.453 -19.828 -9.234 1 92.81 47 ILE B N 1
ATOM 1723 C CA . ILE B 1 47 ? -17.625 -20.562 -10.492 1 92.81 47 ILE B CA 1
ATOM 1724 C C . ILE B 1 47 ? -17.375 -22.047 -10.266 1 92.81 47 ILE B C 1
ATOM 1726 O O . ILE B 1 47 ? -16.5 -22.422 -9.492 1 92.81 47 ILE B O 1
ATOM 1730 N N . SER B 1 48 ? -18.219 -22.875 -10.844 1 91.75 48 SER B N 1
ATOM 1731 C CA . SER B 1 48 ? -18.047 -24.312 -10.867 1 91.75 48 SER B CA 1
ATOM 1732 C C . SER B 1 48 ? -18.047 -24.859 -12.297 1 91.75 48 SER B C 1
ATOM 1734 O O . SER B 1 48 ? -18.984 -24.578 -13.062 1 91.75 48 SER B O 1
ATOM 1736 N N . ASN B 1 49 ? -16.922 -25.391 -12.703 1 89.31 49 ASN B N 1
ATOM 1737 C CA . ASN B 1 49 ? -16.844 -26 -14.031 1 89.31 49 ASN B CA 1
ATOM 1738 C C . ASN B 1 49 ? -16.219 -27.375 -13.992 1 89.31 49 ASN B C 1
ATOM 1740 O O . ASN B 1 49 ? -16.078 -27.969 -12.914 1 89.31 49 ASN B O 1
ATOM 1744 N N . ASP B 1 50 ? -15.93 -28.062 -15.18 1 86.88 50 ASP B N 1
ATOM 1745 C CA . ASP B 1 50 ? -15.391 -29.406 -15.281 1 86.88 50 ASP B CA 1
ATOM 1746 C C . ASP B 1 50 ? -14.016 -29.516 -14.625 1 86.88 50 ASP B C 1
ATOM 1748 O O . ASP B 1 50 ? -13.586 -30.594 -14.234 1 86.88 50 ASP B O 1
ATOM 1752 N N . PHE B 1 51 ? -13.406 -28.391 -14.367 1 81.38 51 PHE B N 1
ATOM 1753 C CA . PHE B 1 51 ? -12.047 -28.375 -13.836 1 81.38 51 PHE B CA 1
ATOM 1754 C C . PHE B 1 51 ? -12.062 -28.234 -12.32 1 81.38 51 PHE B C 1
ATOM 1756 O O . PHE B 1 51 ? -11.086 -28.578 -11.648 1 81.38 51 PHE B O 1
ATOM 1763 N N . GLY B 1 52 ? -13.18 -27.719 -11.781 1 84.88 52 GLY B N 1
ATOM 1764 C CA . GLY B 1 52 ? -13.289 -27.562 -10.336 1 84.88 52 GLY B CA 1
ATOM 1765 C C . GLY B 1 52 ? -14.133 -26.375 -9.93 1 84.88 52 GLY B C 1
ATOM 1766 O O . GLY B 1 52 ? -14.844 -25.797 -10.75 1 84.88 52 GLY B O 1
ATOM 1767 N N . SER B 1 53 ? -14.148 -26.203 -8.688 1 89.94 53 SER B N 1
ATOM 1768 C CA . SER B 1 53 ? -14.891 -25.078 -8.133 1 89.94 53 SER B CA 1
ATOM 1769 C C . SER B 1 53 ? -13.953 -24.031 -7.527 1 89.94 53 SER B C 1
ATOM 1771 O O . SER B 1 53 ? -12.984 -24.391 -6.844 1 89.94 53 SER B O 1
ATOM 1773 N N . LEU B 1 54 ? -14.242 -22.812 -7.949 1 92.38 54 LEU B N 1
ATOM 1774 C CA . LEU B 1 54 ? -13.422 -21.688 -7.48 1 92.38 54 LEU B CA 1
ATOM 1775 C C . LEU B 1 54 ? -14.289 -20.594 -6.871 1 92.38 54 LEU B C 1
ATOM 1777 O O . LEU B 1 54 ? -15.328 -20.25 -7.43 1 92.38 54 LEU B O 1
ATOM 1781 N N . SER B 1 55 ? -13.953 -20.219 -5.703 1 93.88 55 SER B N 1
ATOM 1782 C CA . SER B 1 55 ? -14.609 -19.094 -5.027 1 93.88 55 SER B CA 1
ATOM 1783 C C . SER B 1 55 ? -13.578 -18.125 -4.461 1 93.88 55 SER B C 1
ATOM 1785 O O . SER B 1 55 ? -12.383 -18.422 -4.438 1 93.88 55 SER B O 1
ATOM 1787 N N . TYR B 1 56 ? -14.047 -16.969 -4.043 1 93.19 56 TYR B N 1
ATOM 1788 C CA . TYR B 1 56 ? -13.141 -15.938 -3.535 1 93.19 56 TYR B CA 1
ATOM 1789 C C . TYR B 1 56 ? -12.391 -16.438 -2.307 1 93.19 56 TYR B C 1
ATOM 1791 O O . TYR B 1 56 ? -11.258 -16.016 -2.051 1 93.19 56 TYR B O 1
ATOM 1799 N N . SER B 1 57 ? -12.938 -17.406 -1.495 1 92.06 57 SER B N 1
ATOM 1800 C CA . SER B 1 57 ? -12.359 -17.875 -0.242 1 92.06 57 SER B CA 1
ATOM 1801 C C . SER B 1 57 ? -11.188 -18.812 -0.497 1 92.06 57 SER B C 1
ATOM 1803 O O . SER B 1 57 ? -10.414 -19.109 0.417 1 92.06 57 SER B O 1
ATOM 1805 N N . ASN B 1 58 ? -11.086 -19.234 -1.7 1 92.94 58 ASN B N 1
ATOM 1806 C CA . ASN B 1 58 ? -9.984 -20.141 -2.057 1 92.94 58 ASN B CA 1
ATOM 1807 C C . ASN B 1 58 ? -8.672 -19.375 -2.215 1 92.94 58 ASN B C 1
ATOM 1809 O O . ASN B 1 58 ? -7.598 -19.984 -2.215 1 92.94 58 ASN B O 1
ATOM 1813 N N . LEU B 1 59 ? -8.789 -18.109 -2.371 1 92.81 59 LEU B N 1
ATOM 1814 C CA . LEU B 1 59 ? -7.602 -17.266 -2.527 1 92.81 59 LEU B CA 1
ATOM 1815 C C . LEU B 1 59 ? -7.473 -16.281 -1.37 1 92.81 59 LEU B C 1
ATOM 1817 O O . LEU B 1 59 ? -8.367 -15.469 -1.146 1 92.81 59 LEU B O 1
ATOM 1821 N N . GLY B 1 60 ? -6.391 -16.328 -0.659 1 92.75 60 GLY B N 1
ATOM 1822 C CA . GLY B 1 60 ? -6.152 -15.461 0.485 1 92.75 60 GLY B CA 1
ATOM 1823 C C . GLY B 1 60 ? -6.172 -13.984 0.132 1 92.75 60 GLY B C 1
ATOM 1824 O O . GLY B 1 60 ? -6.648 -13.164 0.917 1 92.75 60 GLY B O 1
ATOM 1825 N N . ALA B 1 61 ? -5.621 -13.594 -1.048 1 95.12 61 ALA B N 1
ATOM 1826 C CA . ALA B 1 61 ? -5.59 -12.211 -1.501 1 95.12 61 ALA B CA 1
ATOM 1827 C C . ALA B 1 61 ? -7 -11.633 -1.605 1 95.12 61 ALA B C 1
ATOM 1829 O O . ALA B 1 61 ? -7.238 -10.484 -1.221 1 95.12 61 ALA B O 1
ATOM 1830 N N . PHE B 1 62 ? -7.957 -12.438 -2.064 1 97 62 PHE B N 1
ATOM 1831 C CA . PHE B 1 62 ? -9.32 -11.961 -2.262 1 97 62 PHE B CA 1
ATOM 1832 C C . PHE B 1 62 ? -10.07 -11.898 -0.937 1 97 62 PHE B C 1
ATOM 1834 O O . PHE B 1 62 ? -10.922 -11.031 -0.739 1 97 62 PHE B O 1
ATOM 1841 N N . LYS B 1 63 ? -9.75 -12.805 -0.03 1 96.62 63 LYS B N 1
ATOM 1842 C CA . LYS B 1 63 ? -10.305 -12.695 1.318 1 96.62 63 LYS B CA 1
ATOM 1843 C C . LYS B 1 63 ? -9.875 -11.391 1.984 1 96.62 63 LYS B C 1
ATOM 1845 O O . LYS B 1 63 ? -10.68 -10.719 2.631 1 96.62 63 LYS B O 1
ATOM 1850 N N . TYR B 1 64 ? -8.617 -11.125 1.859 1 96.56 64 TYR B N 1
ATOM 1851 C CA . TYR B 1 64 ? -8.117 -9.867 2.402 1 96.56 64 TYR B CA 1
ATOM 1852 C C . TYR B 1 64 ? -8.805 -8.68 1.746 1 96.56 64 TYR B C 1
ATOM 1854 O O . TYR B 1 64 ? -9.141 -7.699 2.418 1 96.56 64 TYR B O 1
ATOM 1862 N N . LEU B 1 65 ? -8.977 -8.742 0.445 1 97.75 65 LEU B N 1
ATOM 1863 C CA . LEU B 1 65 ? -9.641 -7.676 -0.293 1 97.75 65 LEU B CA 1
ATOM 1864 C C . LEU B 1 65 ? -11.047 -7.434 0.247 1 97.75 65 LEU B C 1
ATOM 1866 O O . LEU B 1 65 ? -11.438 -6.289 0.476 1 97.75 65 LEU B O 1
ATOM 1870 N N . VAL B 1 66 ? -11.789 -8.5 0.479 1 97.62 66 VAL B N 1
ATOM 1871 C CA . VAL B 1 66 ? -13.156 -8.406 0.995 1 97.62 66 VAL B CA 1
ATOM 1872 C C . VAL B 1 66 ? -13.133 -7.805 2.396 1 97.62 66 VAL B C 1
ATOM 1874 O O . VAL B 1 66 ? -13.914 -6.895 2.697 1 97.62 66 VAL B O 1
ATOM 1877 N N . ASN B 1 67 ? -12.242 -8.289 3.189 1 97.38 67 ASN B N 1
ATOM 1878 C CA . ASN B 1 67 ? -12.133 -7.766 4.547 1 97.38 67 ASN B CA 1
ATOM 1879 C C . ASN B 1 67 ? -11.734 -6.293 4.547 1 97.38 67 ASN B C 1
ATOM 1881 O O . ASN B 1 67 ? -12.312 -5.488 5.281 1 97.38 67 ASN B O 1
ATOM 1885 N N . ALA B 1 68 ? -10.758 -5.969 3.771 1 97.5 68 ALA B N 1
ATOM 1886 C CA . ALA B 1 68 ? -10.289 -4.586 3.697 1 97.5 68 ALA B CA 1
ATOM 1887 C C . ALA B 1 68 ? -11.398 -3.656 3.213 1 97.5 68 ALA B C 1
ATOM 1889 O O . ALA B 1 68 ? -11.586 -2.568 3.76 1 97.5 68 ALA B O 1
ATOM 1890 N N . ASN B 1 69 ? -12.078 -4.051 2.191 1 98.06 69 ASN B N 1
ATOM 1891 C CA . ASN B 1 69 ? -13.188 -3.246 1.685 1 98.06 69 ASN B CA 1
ATOM 1892 C C . ASN B 1 69 ? -14.312 -3.139 2.709 1 98.06 69 ASN B C 1
ATOM 1894 O O . ASN B 1 69 ? -14.984 -2.107 2.793 1 98.06 69 ASN B O 1
ATOM 1898 N N . GLY B 1 70 ? -14.539 -4.211 3.436 1 97.62 70 GLY B N 1
ATOM 1899 C CA . GLY B 1 70 ? -15.523 -4.148 4.504 1 97.62 70 GLY B CA 1
ATOM 1900 C C . GLY B 1 70 ? -15.172 -3.145 5.582 1 97.62 70 GLY B C 1
ATOM 1901 O O . GLY B 1 70 ? -16.016 -2.359 6.008 1 97.62 70 GLY B O 1
ATOM 1902 N N . VAL B 1 71 ? -13.961 -3.219 6.051 1 96.56 71 VAL B N 1
ATOM 1903 C CA . VAL B 1 71 ? -13.477 -2.287 7.062 1 96.56 71 VAL B CA 1
ATOM 1904 C C . VAL B 1 71 ? -13.547 -0.859 6.523 1 96.56 71 VAL B C 1
ATOM 1906 O O . VAL B 1 71 ? -13.961 0.057 7.234 1 96.56 71 VAL B O 1
ATOM 1909 N N . CYS B 1 72 ? -13.156 -0.698 5.273 1 96.62 72 CYS B N 1
ATOM 1910 C CA . CYS B 1 72 ? -13.164 0.619 4.645 1 96.62 72 CYS B CA 1
ATOM 1911 C C . CYS B 1 72 ? -14.578 1.177 4.574 1 96.62 72 CYS B C 1
ATOM 1913 O O . CYS B 1 72 ? -14.805 2.359 4.844 1 96.62 72 CYS B O 1
ATOM 1915 N N . ALA B 1 73 ? -15.5 0.364 4.176 1 97.44 73 ALA B N 1
ATOM 1916 C CA . ALA B 1 73 ? -16.891 0.793 4.094 1 97.44 73 ALA B CA 1
ATOM 1917 C C . ALA B 1 73 ? -17.422 1.218 5.465 1 97.44 73 ALA B C 1
ATOM 1919 O O . ALA B 1 73 ? -18.031 2.281 5.602 1 97.44 73 ALA B O 1
ATOM 1920 N N . ALA B 1 74 ? -17.172 0.395 6.473 1 96.62 74 ALA B N 1
ATOM 1921 C CA . ALA B 1 74 ? -17.625 0.698 7.828 1 96.62 74 ALA B CA 1
ATOM 1922 C C . ALA B 1 74 ? -16.984 1.99 8.336 1 96.62 74 ALA B C 1
ATOM 1924 O O . ALA B 1 74 ? -17.672 2.842 8.906 1 96.62 74 ALA B O 1
ATOM 1925 N N . TYR B 1 75 ? -15.734 2.135 8.141 1 96.75 75 TYR B N 1
ATOM 1926 C CA . TYR B 1 75 ? -15.023 3.322 8.594 1 96.75 75 TYR B CA 1
ATOM 1927 C C . TYR B 1 75 ? -15.531 4.57 7.879 1 96.75 75 TYR B C 1
ATOM 1929 O O . TYR B 1 75 ? -15.688 5.625 8.492 1 96.75 75 TYR B O 1
ATOM 1937 N N . SER B 1 76 ? -15.672 4.469 6.586 1 95.75 76 SER B N 1
ATOM 1938 C CA . SER B 1 76 ? -16.156 5.602 5.809 1 95.75 76 SER B CA 1
ATOM 1939 C C . SER B 1 76 ? -17.531 6.051 6.293 1 95.75 76 SER B C 1
ATOM 1941 O O . SER B 1 76 ? -17.812 7.25 6.383 1 95.75 76 SER B O 1
ATOM 1943 N N . LEU B 1 77 ? -18.391 5.121 6.574 1 93.12 77 LEU B N 1
ATOM 1944 C CA . LEU B 1 77 ? -19.719 5.449 7.098 1 93.12 77 LEU B CA 1
ATOM 1945 C C . LEU B 1 77 ? -19.594 6.156 8.445 1 93.12 77 LEU B C 1
ATOM 1947 O O . LEU B 1 77 ? -20.188 7.227 8.641 1 93.12 77 LEU B O 1
ATOM 1951 N N . PHE B 1 78 ? -18.812 5.625 9.383 1 92.12 78 PHE B N 1
ATOM 1952 C CA . PHE B 1 78 ? -18.641 6.18 10.719 1 92.12 78 PHE B CA 1
ATOM 1953 C C . PHE B 1 78 ? -18.016 7.57 10.656 1 92.12 78 PHE B C 1
ATOM 1955 O O . PHE B 1 78 ? -18.469 8.492 11.344 1 92.12 78 PHE B O 1
ATOM 1962 N N . SER B 1 79 ? -17.047 7.738 9.867 1 91.12 79 SER B N 1
ATOM 1963 C CA . SER B 1 79 ? -16.344 9.016 9.773 1 91.12 79 SER B CA 1
ATOM 1964 C C . SER B 1 79 ? -17.234 10.078 9.117 1 91.12 79 SER B C 1
ATOM 1966 O O . SER B 1 79 ? -17.172 11.25 9.484 1 91.12 79 SER B O 1
ATOM 1968 N N . ALA B 1 80 ? -18 9.68 8.094 1 89.25 80 ALA B N 1
ATOM 1969 C CA . ALA B 1 80 ? -18.922 10.617 7.457 1 89.25 80 ALA B CA 1
ATOM 1970 C C . ALA B 1 80 ? -19.953 11.133 8.453 1 89.25 80 ALA B C 1
ATOM 1972 O O . ALA B 1 80 ? -20.266 12.328 8.484 1 89.25 80 ALA B O 1
ATOM 1973 N N . ILE B 1 81 ? -20.484 10.281 9.281 1 87.62 81 ILE B N 1
ATOM 1974 C CA . ILE B 1 81 ? -21.469 10.664 10.297 1 87.62 81 ILE B CA 1
ATOM 1975 C C . ILE B 1 81 ? -20.812 11.594 11.312 1 87.62 81 ILE B C 1
ATOM 1977 O O . ILE B 1 81 ? -21.406 12.594 11.719 1 87.62 81 ILE B O 1
ATOM 1981 N N . CYS B 1 82 ? -19.641 11.289 11.68 1 82.88 82 CYS B N 1
ATOM 1982 C CA . CYS B 1 82 ? -18.922 12.094 12.664 1 82.88 82 CYS B CA 1
ATOM 1983 C C . CYS B 1 82 ? -18.641 13.492 12.117 1 82.88 82 CYS B C 1
ATOM 1985 O O . CYS B 1 82 ? -18.719 14.477 12.852 1 82.88 82 CYS B O 1
ATOM 1987 N N . VAL B 1 83 ? -18.281 13.539 10.906 1 80.75 83 VAL B N 1
ATOM 1988 C CA . VAL B 1 83 ? -17.938 14.828 10.305 1 80.75 83 VAL B CA 1
ATOM 1989 C C . VAL B 1 83 ? -19.188 15.664 10.117 1 80.75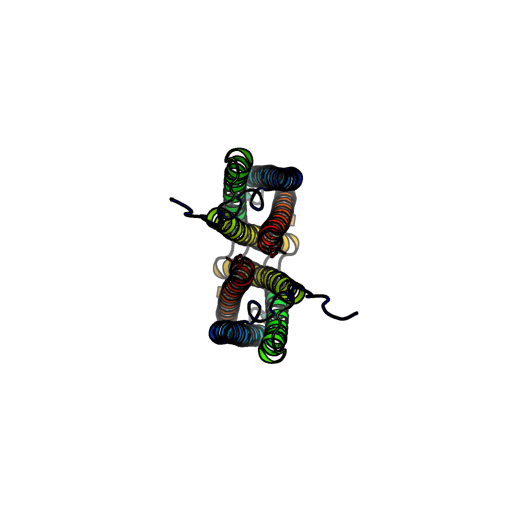 83 VAL B C 1
ATOM 1991 O O . VAL B 1 83 ? -19.156 16.891 10.289 1 80.75 83 VAL B O 1
ATOM 1994 N N . THR B 1 84 ? -20.281 15.031 9.797 1 79.62 84 THR B N 1
ATOM 1995 C CA . THR B 1 84 ? -21.516 15.766 9.539 1 79.62 84 THR B CA 1
ATOM 1996 C C . THR B 1 84 ? -22.266 16.062 10.836 1 79.62 84 THR B C 1
ATOM 1998 O O . THR B 1 84 ? -22.906 17.109 10.969 1 79.62 84 THR B O 1
ATOM 2001 N N . ALA B 1 85 ? -22.281 15.117 11.734 1 76.44 85 ALA B N 1
ATOM 2002 C CA . ALA B 1 85 ? -23.094 15.242 12.938 1 76.44 85 ALA B CA 1
ATOM 2003 C C . ALA B 1 85 ? -22.375 16.047 14.016 1 76.44 85 ALA B C 1
ATOM 2005 O O . ALA B 1 85 ? -23 16.641 14.883 1 76.44 85 ALA B O 1
ATOM 2006 N N . ILE B 1 86 ? -21.219 15.734 14.234 1 65.25 86 ILE B N 1
ATOM 2007 C CA . ILE B 1 86 ? -20.516 16.406 15.32 1 65.25 86 ILE B CA 1
ATOM 2008 C C . ILE B 1 86 ? -20.109 17.812 14.891 1 65.25 86 ILE B C 1
ATOM 2010 O O . ILE B 1 86 ? -19.344 17.984 13.945 1 65.25 86 ILE B O 1
ATOM 2014 N N . PRO B 1 87 ? -21.109 18.719 15.469 1 57.91 87 PRO B N 1
ATOM 2015 C CA . PRO B 1 87 ? -20.812 20.125 15.18 1 57.91 87 PRO B CA 1
ATOM 2016 C C . PRO B 1 87 ? -19.391 20.516 15.578 1 57.91 87 PRO B C 1
ATOM 2018 O O . PRO B 1 87 ? -18.828 19.938 16.531 1 57.91 87 PRO B O 1
ATOM 2021 N N . CYS B 1 88 ? -18.688 21.094 14.82 1 51.72 88 CYS B N 1
ATOM 2022 C CA . CYS B 1 88 ? -17.328 21.594 14.82 1 51.72 88 CYS B CA 1
ATOM 2023 C C . CYS B 1 88 ? -17.125 22.609 15.945 1 51.72 88 CYS B C 1
ATOM 2025 O O . CYS B 1 88 ? -17.984 23.453 16.203 1 51.72 88 CYS B O 1
ATOM 2027 N N . PRO B 1 89 ? -16.297 22.797 17.219 1 56.22 89 PRO B N 1
ATOM 2028 C CA . PRO B 1 89 ? -14.883 23.156 17.094 1 56.22 89 PRO B CA 1
ATOM 2029 C C . PRO B 1 89 ? -13.969 21.953 16.906 1 56.22 89 PRO B C 1
ATOM 2031 O O . PRO B 1 89 ? -14.148 20.922 17.578 1 56.22 89 PRO B O 1
ATOM 2034 N N . ILE B 1 90 ? -13.492 21.781 15.75 1 59.09 90 ILE B N 1
ATOM 2035 C CA . ILE B 1 90 ? -12.664 20.625 15.43 1 59.09 90 ILE B CA 1
ATOM 2036 C C . ILE B 1 90 ? -11.414 20.625 16.312 1 59.09 90 ILE B C 1
ATOM 2038 O O . ILE B 1 90 ? -10.617 21.562 16.266 1 59.09 90 ILE B O 1
ATOM 2042 N N . SER B 1 91 ? -11.531 19.875 17.531 1 69 91 SER B N 1
ATOM 2043 C CA . SER B 1 91 ? -10.352 19.688 18.359 1 69 91 SER B CA 1
ATOM 2044 C C . SER B 1 91 ? -9.188 19.125 17.547 1 69 91 SER B C 1
ATOM 2046 O O . SER B 1 91 ? -9.391 18.422 16.562 1 69 91 SER B O 1
ATOM 2048 N N . LYS B 1 92 ? -8.07 19.734 17.844 1 74.25 92 LYS B N 1
ATOM 2049 C CA . LYS B 1 92 ? -6.844 19.25 17.219 1 74.25 92 LYS B CA 1
ATOM 2050 C C . LYS B 1 92 ? -6.742 17.734 17.297 1 74.25 92 LYS B C 1
ATOM 2052 O O . LYS B 1 92 ? -6.301 17.078 16.344 1 74.25 92 LYS B O 1
ATOM 2057 N N . LEU B 1 93 ? -7.191 17.219 18.391 1 75.06 93 LEU B N 1
ATOM 2058 C CA . LEU B 1 93 ? -7.113 15.773 18.609 1 75.06 93 LEU B CA 1
ATOM 2059 C C . LEU B 1 93 ? -8 15.031 17.609 1 75.06 93 LEU B C 1
ATOM 2061 O O . LEU B 1 93 ? -7.629 13.961 17.109 1 75.06 93 LEU B O 1
ATOM 2065 N N . ARG B 1 94 ? -9.062 15.617 17.375 1 77.5 94 ARG B N 1
ATOM 2066 C CA . ARG B 1 94 ? -10.008 14.969 16.469 1 77.5 94 ARG B CA 1
ATOM 2067 C C . ARG B 1 94 ? -9.469 14.969 15.039 1 77.5 94 ARG B C 1
ATOM 2069 O O . ARG B 1 94 ? -9.594 13.969 14.328 1 77.5 94 ARG B O 1
ATOM 2076 N N . VAL B 1 95 ? -8.867 16.047 14.656 1 79.81 95 VAL B N 1
ATOM 2077 C CA . VAL B 1 95 ? -8.344 16.156 13.297 1 79.81 95 VAL B CA 1
ATOM 2078 C C . VAL B 1 95 ? -7.148 15.219 13.125 1 79.81 95 VAL B C 1
ATOM 2080 O O . VAL B 1 95 ? -6.996 14.57 12.086 1 79.81 95 VAL B O 1
ATOM 2083 N N . TRP B 1 96 ? -6.398 15.102 14.188 1 82.56 96 TRP B N 1
ATOM 2084 C CA . TRP B 1 96 ? -5.246 14.211 14.18 1 82.56 96 TRP B CA 1
ATOM 2085 C C . TRP B 1 96 ? -5.695 12.75 14.125 1 82.56 96 TRP B C 1
ATOM 2087 O O . TRP B 1 96 ? -5.09 11.938 13.422 1 82.56 96 TRP B O 1
ATOM 2097 N N . ALA B 1 97 ? -6.703 12.438 14.828 1 84.5 97 ALA B N 1
ATOM 2098 C CA . ALA B 1 97 ? -7.219 11.078 14.828 1 84.5 97 ALA B CA 1
ATOM 2099 C C . ALA B 1 97 ? -7.801 10.703 13.469 1 84.5 97 ALA B C 1
ATOM 2101 O O . ALA B 1 97 ? -7.602 9.578 12.992 1 84.5 97 ALA B O 1
ATOM 2102 N N . LEU B 1 98 ? -8.453 11.641 12.914 1 85.5 98 LEU B N 1
ATOM 2103 C CA . LEU B 1 98 ? -9.023 11.383 11.594 1 85.5 98 LEU B CA 1
ATOM 2104 C C . LEU B 1 98 ? -7.93 11.195 10.555 1 85.5 98 LEU B C 1
ATOM 2106 O O . LEU B 1 98 ? -8.039 10.32 9.688 1 85.5 98 LEU B O 1
ATOM 2110 N N . PHE B 1 99 ? -6.941 11.992 10.695 1 87.38 99 PHE B N 1
ATOM 2111 C CA . PHE B 1 99 ? -5.816 11.875 9.773 1 87.38 99 PHE B CA 1
ATOM 2112 C C . PHE B 1 99 ? -5.133 10.523 9.914 1 87.38 99 PHE B C 1
ATOM 2114 O O . PHE B 1 99 ? -4.84 9.859 8.922 1 87.38 99 PHE B O 1
ATOM 2121 N N . LEU B 1 100 ? -4.902 10.117 11.109 1 88.56 100 LEU B N 1
ATOM 2122 C CA . LEU B 1 100 ? -4.211 8.859 11.367 1 88.56 100 LEU B CA 1
ATOM 2123 C C . LEU B 1 100 ? -5.055 7.676 10.906 1 88.56 100 LEU B C 1
ATOM 2125 O O . LEU B 1 100 ? -4.531 6.738 10.297 1 88.56 100 LEU B O 1
ATOM 2129 N N . LEU B 1 101 ? -6.293 7.73 11.203 1 91.62 101 LEU B N 1
ATOM 2130 C CA . LEU B 1 101 ? -7.172 6.633 10.812 1 91.62 101 LEU B CA 1
ATOM 2131 C C . LEU B 1 101 ? -7.324 6.566 9.297 1 91.62 101 LEU B C 1
ATOM 2133 O O . LEU B 1 101 ? -7.367 5.48 8.719 1 91.62 101 LEU B O 1
ATOM 2137 N N . ASP B 1 102 ? -7.367 7.742 8.664 1 92.44 102 ASP B N 1
ATOM 2138 C CA . ASP B 1 102 ? -7.422 7.781 7.203 1 92.44 102 ASP B CA 1
ATOM 2139 C C . ASP B 1 102 ? -6.164 7.164 6.59 1 92.44 102 ASP B C 1
ATOM 2141 O O . ASP B 1 102 ? -6.242 6.445 5.594 1 92.44 102 ASP B O 1
ATOM 2145 N N . GLN B 1 103 ? -5.078 7.391 7.195 1 92 103 GLN B N 1
ATOM 2146 C CA . GLN B 1 103 ? -3.818 6.859 6.688 1 92 103 GLN B CA 1
ATOM 2147 C C . GLN B 1 103 ? -3.762 5.34 6.836 1 92 103 GLN B C 1
ATOM 2149 O O . GLN B 1 103 ? -3.35 4.637 5.914 1 92 103 GLN B O 1
ATOM 2154 N N . VAL B 1 104 ? -4.172 4.867 7.918 1 93.12 104 VAL B N 1
ATOM 2155 C CA . VAL B 1 104 ? -4.145 3.432 8.188 1 93.12 104 VAL B CA 1
ATOM 2156 C C . VAL B 1 104 ? -5.066 2.707 7.207 1 93.12 104 VAL B C 1
ATOM 2158 O O . VAL B 1 104 ? -4.695 1.676 6.641 1 93.12 104 VAL B O 1
ATOM 2161 N N . VAL B 1 105 ? -6.238 3.266 7.043 1 95.5 105 VAL B N 1
ATOM 2162 C CA . VAL B 1 105 ? -7.184 2.648 6.121 1 95.5 105 VAL B CA 1
ATOM 2163 C C . VAL B 1 105 ? -6.629 2.697 4.699 1 95.5 105 VAL B C 1
ATOM 2165 O O . VAL B 1 105 ? -6.766 1.734 3.939 1 95.5 105 VAL B O 1
ATOM 2168 N N . THR B 1 106 ? -5.992 3.824 4.328 1 95.25 106 THR B N 1
ATOM 2169 C CA . THR B 1 106 ? -5.387 3.936 3.004 1 95.25 106 THR B CA 1
ATOM 2170 C C . THR B 1 106 ? -4.34 2.844 2.795 1 95.25 106 THR B C 1
ATOM 2172 O O . THR B 1 106 ? -4.324 2.186 1.752 1 95.25 106 THR B O 1
ATOM 2175 N N . TYR B 1 107 ? -3.518 2.621 3.781 1 95.75 107 TYR B N 1
ATOM 2176 C CA . TYR B 1 107 ? -2.488 1.594 3.676 1 95.75 107 TYR B CA 1
ATOM 2177 C C . TYR B 1 107 ? -3.111 0.21 3.531 1 95.75 107 TYR B C 1
ATOM 2179 O O . TYR B 1 107 ? -2.662 -0.596 2.711 1 95.75 107 TYR B O 1
ATOM 2187 N N . ALA B 1 108 ? -4.141 -0.062 4.281 1 95.62 108 ALA B N 1
ATOM 2188 C CA . ALA B 1 108 ? -4.793 -1.368 4.262 1 95.62 108 ALA B CA 1
ATOM 2189 C C . ALA B 1 108 ? -5.449 -1.634 2.91 1 95.62 108 ALA B C 1
ATOM 2191 O O . ALA B 1 108 ? -5.332 -2.73 2.359 1 95.62 108 ALA B O 1
ATOM 2192 N N . VAL B 1 109 ? -6.094 -0.596 2.416 1 97.56 109 VAL B N 1
ATOM 2193 C CA . VAL B 1 109 ? -6.805 -0.761 1.151 1 97.56 109 VAL B CA 1
ATOM 2194 C C . VAL B 1 109 ? -5.801 -0.854 0.004 1 97.56 109 VAL B C 1
ATOM 2196 O O . VAL B 1 109 ? -5.992 -1.628 -0.937 1 97.56 109 VAL B O 1
ATOM 2199 N N . LEU B 1 110 ? -4.762 -0.075 0.078 1 96.81 110 LEU B N 1
ATOM 2200 C CA . LEU B 1 110 ? -3.717 -0.157 -0.938 1 96.81 110 LEU B CA 1
ATOM 2201 C C . LEU B 1 110 ? -3.074 -1.54 -0.947 1 96.81 110 LEU B C 1
ATOM 2203 O O . LEU B 1 110 ? -2.799 -2.094 -2.014 1 96.81 110 LEU B O 1
ATOM 2207 N N . ALA B 1 111 ? -2.848 -2.049 0.245 1 96.88 111 ALA B N 1
ATOM 2208 C CA . ALA B 1 111 ? -2.295 -3.396 0.348 1 96.88 111 ALA B CA 1
ATOM 2209 C C . ALA B 1 111 ? -3.246 -4.426 -0.255 1 96.88 111 ALA B C 1
ATOM 2211 O O . ALA B 1 111 ? -2.814 -5.344 -0.958 1 96.88 111 ALA B O 1
ATOM 2212 N N . ALA B 1 112 ? -4.488 -4.254 0.027 1 97.69 112 ALA B N 1
ATOM 2213 C CA . ALA B 1 112 ? -5.492 -5.164 -0.521 1 97.69 112 ALA B CA 1
ATOM 2214 C C . ALA B 1 112 ? -5.52 -5.094 -2.045 1 97.69 112 ALA B C 1
ATOM 2216 O O . ALA B 1 112 ? -5.598 -6.125 -2.717 1 97.69 112 ALA B O 1
ATOM 2217 N N . PHE B 1 113 ? -5.469 -3.932 -2.574 1 97.56 113 PHE B N 1
ATOM 2218 C CA . PHE B 1 113 ? -5.43 -3.756 -4.02 1 97.56 113 PHE B CA 1
ATOM 2219 C C . PHE B 1 113 ? -4.199 -4.434 -4.613 1 97.56 113 PHE B C 1
ATOM 2221 O O . PHE B 1 113 ? -4.309 -5.191 -5.578 1 97.56 113 PHE B O 1
ATOM 2228 N N . THR B 1 114 ? -3.084 -4.176 -4.055 1 97 114 THR B N 1
ATOM 2229 C CA . THR B 1 114 ? -1.823 -4.625 -4.637 1 97 114 THR B CA 1
ATOM 2230 C C . THR B 1 114 ? -1.719 -6.145 -4.594 1 97 114 THR B C 1
ATOM 2232 O O . THR B 1 114 ? -1.353 -6.773 -5.586 1 97 114 THR B O 1
ATOM 2235 N N . VAL B 1 115 ? -2.076 -6.738 -3.449 1 96.38 115 VAL B N 1
ATOM 2236 C CA . VAL B 1 115 ? -2.014 -8.188 -3.318 1 96.38 115 VAL B CA 1
ATOM 2237 C C . VAL B 1 115 ? -2.994 -8.836 -4.293 1 96.38 115 VAL B C 1
ATOM 2239 O O . VAL B 1 115 ? -2.67 -9.844 -4.93 1 96.38 115 VAL B O 1
ATOM 2242 N N . SER B 1 116 ? -4.137 -8.289 -4.398 1 97.62 116 SER B N 1
ATOM 2243 C CA . SER B 1 116 ? -5.156 -8.844 -5.281 1 97.62 116 SER B CA 1
ATOM 2244 C C . SER B 1 116 ? -4.801 -8.633 -6.746 1 97.62 116 SER B C 1
ATOM 2246 O O . SER B 1 116 ? -5.035 -9.5 -7.586 1 97.62 116 SER B O 1
ATOM 2248 N N . ALA B 1 117 ? -4.246 -7.465 -7.035 1 96.62 117 ALA B N 1
ATOM 2249 C CA . ALA B 1 117 ? -3.828 -7.18 -8.406 1 96.62 117 ALA B CA 1
ATOM 2250 C C . ALA B 1 117 ? -2.744 -8.148 -8.867 1 96.62 117 ALA B C 1
ATOM 2252 O O . ALA B 1 117 ? -2.758 -8.609 -10.008 1 96.62 117 ALA B O 1
ATOM 2253 N N . GLU B 1 118 ? -1.859 -8.469 -7.988 1 95.5 118 GLU B N 1
ATOM 2254 C CA . GLU B 1 118 ? -0.812 -9.422 -8.328 1 95.5 118 GLU B CA 1
ATOM 2255 C C . GLU B 1 118 ? -1.393 -10.812 -8.57 1 95.5 118 GLU B C 1
ATOM 2257 O O . GLU B 1 118 ? -1.007 -11.5 -9.516 1 95.5 118 GLU B O 1
ATOM 2262 N N . THR B 1 119 ? -2.291 -11.188 -7.707 1 95.19 119 THR B N 1
ATOM 2263 C CA . THR B 1 119 ? -2.92 -12.5 -7.848 1 95.19 119 THR B CA 1
ATOM 2264 C C . THR B 1 119 ? -3.674 -12.602 -9.172 1 95.19 119 THR B C 1
ATOM 2266 O O . THR B 1 119 ? -3.561 -13.602 -9.883 1 95.19 119 THR B O 1
ATOM 2269 N N . VAL B 1 120 ? -4.406 -11.555 -9.516 1 95.75 120 VAL B N 1
ATOM 2270 C CA . VAL B 1 120 ? -5.152 -11.539 -10.766 1 95.75 120 VAL B CA 1
ATOM 2271 C C . VAL B 1 120 ? -4.18 -11.531 -11.945 1 95.75 120 VAL B C 1
ATOM 2273 O O . VAL B 1 120 ? -4.398 -12.219 -12.945 1 95.75 120 VAL B O 1
ATOM 2276 N N . TYR B 1 121 ? -3.141 -10.797 -11.859 1 94.12 121 TYR B N 1
ATOM 2277 C CA . TYR B 1 121 ? -2.125 -10.742 -12.898 1 94.12 121 TYR B CA 1
ATOM 2278 C C . TYR B 1 121 ? -1.519 -12.117 -13.148 1 94.12 121 TYR B C 1
ATOM 2280 O O . TYR B 1 121 ? -1.409 -12.555 -14.297 1 94.12 121 TYR B O 1
ATOM 2288 N N . LEU B 1 122 ? -1.168 -12.797 -12.117 1 93.31 122 LEU B N 1
ATOM 2289 C CA . LEU B 1 122 ? -0.587 -14.133 -12.234 1 93.31 122 LEU B CA 1
ATOM 2290 C C . LEU B 1 122 ? -1.608 -15.125 -12.773 1 93.31 122 LEU B C 1
ATOM 2292 O O . LEU B 1 122 ? -1.25 -16.062 -13.484 1 93.31 122 LEU B O 1
ATOM 2296 N N . ALA B 1 123 ? -2.814 -14.906 -12.383 1 94.56 123 ALA B N 1
ATOM 2297 C CA . ALA B 1 123 ? -3.863 -15.789 -12.883 1 94.56 123 ALA B CA 1
ATOM 2298 C C . ALA B 1 123 ? -4.047 -15.625 -14.391 1 94.56 123 ALA B C 1
ATOM 2300 O O . ALA B 1 123 ? -4.336 -16.594 -15.094 1 94.56 123 ALA B O 1
ATOM 2301 N N . TYR B 1 124 ? -3.883 -14.398 -14.906 1 94.06 124 TYR B N 1
ATOM 2302 C CA . TYR B 1 124 ? -4.043 -14.141 -16.328 1 94.06 124 TYR B CA 1
ATOM 2303 C C . TYR B 1 124 ? -2.793 -14.555 -17.094 1 94.06 124 TYR B C 1
ATOM 2305 O O . TYR B 1 124 ? -2.891 -15.125 -18.188 1 94.06 124 TYR B O 1
ATOM 2313 N N . LYS B 1 125 ? -1.625 -14.273 -16.594 1 93.06 125 LYS B N 1
ATOM 2314 C CA . LYS B 1 125 ? -0.39 -14.414 -17.359 1 93.06 125 LYS B CA 1
ATOM 2315 C C . LYS B 1 125 ? 0.323 -15.719 -17.016 1 93.06 125 LYS B C 1
ATOM 2317 O O . LYS B 1 125 ? 1.042 -16.281 -17.844 1 93.06 125 LYS B O 1
ATOM 2322 N N . GLY B 1 126 ? 0.051 -16.219 -15.758 1 91.69 126 GLY B N 1
ATOM 2323 C CA . GLY B 1 126 ? 0.844 -17.328 -15.289 1 91.69 126 GLY B CA 1
ATOM 2324 C C . GLY B 1 126 ? 2.322 -17.016 -15.172 1 91.69 126 GLY B C 1
ATOM 2325 O O . GLY B 1 126 ? 2.711 -15.844 -15.156 1 91.69 126 GL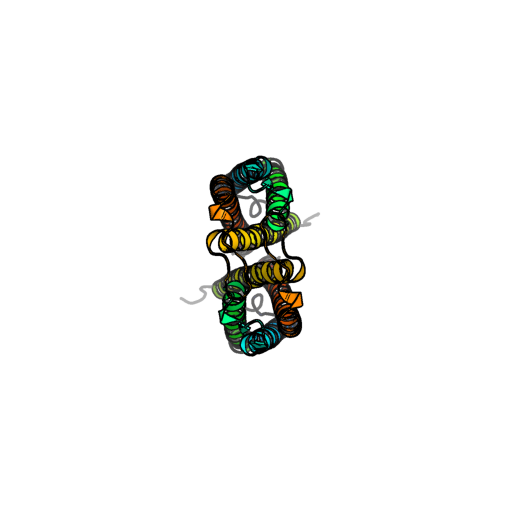Y B O 1
ATOM 2326 N N . ASN B 1 127 ? 3.145 -17.984 -14.891 1 90.94 127 ASN B N 1
ATOM 2327 C CA . ASN B 1 127 ? 4.598 -17.891 -14.828 1 90.94 127 ASN B CA 1
ATOM 2328 C C . ASN B 1 127 ? 5.258 -19.234 -15.102 1 90.94 127 ASN B C 1
ATOM 2330 O O . ASN B 1 127 ? 5.312 -20.094 -14.227 1 90.94 127 ASN B O 1
ATOM 2334 N N . LEU B 1 128 ? 5.844 -19.328 -16.266 1 86.81 128 LEU B N 1
ATOM 2335 C CA . LEU B 1 128 ? 6.406 -20.594 -16.719 1 86.81 128 LEU B CA 1
ATOM 2336 C C . LEU B 1 128 ? 7.676 -20.938 -15.938 1 86.81 128 LEU B C 1
ATOM 2338 O O . LEU B 1 128 ? 7.996 -22.109 -15.734 1 86.81 128 LEU B O 1
ATOM 2342 N N . ALA B 1 129 ? 8.336 -19.906 -15.492 1 85.69 129 ALA B N 1
ATOM 2343 C CA . ALA B 1 129 ? 9.594 -20.125 -14.789 1 85.69 129 ALA B CA 1
ATOM 2344 C C . ALA B 1 129 ? 9.367 -20.922 -13.508 1 85.69 129 ALA B C 1
ATOM 2346 O O . ALA B 1 129 ? 10.242 -21.688 -13.078 1 85.69 129 ALA B O 1
ATOM 2347 N N . ILE B 1 130 ? 8.117 -20.812 -12.977 1 86.94 130 ILE B N 1
ATOM 2348 C CA . ILE B 1 130 ? 7.836 -21.531 -11.742 1 86.94 130 ILE B CA 1
ATOM 2349 C C . ILE B 1 130 ? 6.652 -22.469 -11.961 1 86.94 130 ILE B C 1
ATOM 2351 O O . ILE B 1 130 ? 6.012 -22.906 -11 1 86.94 130 ILE B O 1
ATOM 2355 N N . THR B 1 131 ? 6.215 -22.688 -13.125 1 85.75 131 THR B N 1
ATOM 2356 C CA . THR B 1 131 ? 5.262 -23.703 -13.57 1 85.75 131 THR B CA 1
ATOM 2357 C C . THR B 1 131 ? 3.842 -23.328 -13.156 1 85.75 131 THR B C 1
ATOM 2359 O O . THR B 1 131 ? 3.053 -24.203 -12.781 1 85.75 131 THR B O 1
ATOM 2362 N N . TRP B 1 132 ? 3.607 -22.094 -13 1 90.81 132 TRP B N 1
ATOM 2363 C CA . TRP B 1 132 ? 2.248 -21.625 -12.75 1 90.81 132 TRP B CA 1
ATOM 2364 C C . TRP B 1 132 ? 1.515 -21.359 -14.062 1 90.81 132 TRP B C 1
ATOM 2366 O O . TRP B 1 132 ? 1.887 -20.453 -14.82 1 90.81 132 TRP B O 1
ATOM 2376 N N . SER B 1 133 ? 0.439 -22.125 -14.32 1 89.75 133 SER B N 1
ATOM 2377 C CA . SER B 1 133 ? -0.346 -21.938 -15.539 1 89.75 133 SER B CA 1
ATOM 2378 C C . SER B 1 133 ? -1.344 -20.797 -15.391 1 89.75 133 SER B C 1
ATOM 2380 O O . SER B 1 133 ? -1.628 -20.359 -14.273 1 89.75 133 SER B O 1
ATOM 2382 N N . SER B 1 134 ? -1.816 -20.297 -16.578 1 92.5 134 SER B N 1
ATOM 2383 C CA . SER B 1 134 ? -2.857 -19.266 -16.578 1 92.5 134 SER B CA 1
ATOM 2384 C C . SER B 1 134 ? -4.195 -19.844 -16.125 1 92.5 134 SER B C 1
ATOM 2386 O O . SER B 1 134 ? -4.797 -20.656 -16.844 1 92.5 134 SER B O 1
ATOM 2388 N N . ALA B 1 135 ? -4.691 -19.516 -15.047 1 91.5 135 ALA B N 1
ATOM 2389 C CA . ALA B 1 135 ? -5.941 -20.016 -14.477 1 91.5 135 ALA B CA 1
ATOM 2390 C C . ALA B 1 135 ? -7.148 -19.391 -15.172 1 91.5 135 ALA B C 1
ATOM 2392 O O . ALA B 1 135 ? -8.211 -20.016 -15.25 1 91.5 135 ALA B O 1
ATOM 2393 N N . CYS B 1 136 ? -6.988 -18.219 -15.703 1 93.25 136 CYS B N 1
ATOM 2394 C CA . CYS B 1 136 ? -8.117 -17.5 -16.266 1 93.25 136 CYS B CA 1
ATOM 2395 C C . CYS B 1 136 ? -8.523 -18.094 -17.625 1 93.25 136 CYS B C 1
ATOM 2397 O O . CYS B 1 136 ? -9.586 -17.766 -18.156 1 93.25 136 CYS B O 1
ATOM 2399 N N . ASP B 1 137 ? -7.715 -18.922 -18.156 1 90.88 137 ASP B N 1
ATOM 2400 C CA . ASP B 1 137 ? -8.102 -19.672 -19.344 1 90.88 137 ASP B CA 1
ATOM 2401 C C . ASP B 1 137 ? -9.258 -20.625 -19.031 1 90.88 137 ASP B C 1
ATOM 2403 O O . ASP B 1 137 ? -10.07 -20.922 -19.906 1 90.88 137 ASP B O 1
ATOM 2407 N N . TYR B 1 138 ? -9.367 -21.016 -17.75 1 88.81 138 TYR B N 1
ATOM 2408 C CA . TYR B 1 138 ? -10.375 -21.984 -17.344 1 88.81 138 TYR B CA 1
ATOM 2409 C C . TYR B 1 138 ? -11.477 -21.312 -16.516 1 88.81 138 TYR B C 1
ATOM 2411 O O . TYR B 1 138 ? -12.594 -21.828 -16.438 1 88.81 138 TYR B O 1
ATOM 2419 N N . TYR B 1 139 ? -11.125 -20.219 -15.906 1 92 139 TYR B N 1
ATOM 2420 C CA . TYR B 1 139 ? -12.07 -19.5 -15.055 1 92 139 TYR B CA 1
ATOM 2421 C C . TYR B 1 139 ? -12.211 -18.047 -15.5 1 92 139 TYR B C 1
ATOM 2423 O O . TYR B 1 139 ? -12.141 -17.125 -14.68 1 92 139 TYR B O 1
ATOM 2431 N N . GLY B 1 140 ? -12.445 -17.844 -16.688 1 91.5 140 GLY B N 1
ATOM 2432 C CA . GLY B 1 140 ? -12.438 -16.531 -17.297 1 91.5 140 GLY B CA 1
ATOM 2433 C C . GLY B 1 140 ? -13.422 -15.57 -16.656 1 91.5 140 GLY B C 1
ATOM 2434 O O . GLY B 1 140 ? -13.062 -14.445 -16.312 1 91.5 140 GLY B O 1
ATOM 2435 N N . VAL B 1 141 ? -14.711 -16.031 -16.484 1 93.25 141 VAL B N 1
ATOM 2436 C CA . VAL B 1 141 ? -15.75 -15.18 -15.914 1 93.25 141 VAL B CA 1
ATOM 2437 C C . VAL B 1 141 ? -15.367 -14.781 -14.492 1 93.25 141 VAL B C 1
ATOM 2439 O O . VAL B 1 141 ? -15.531 -13.625 -14.102 1 93.25 141 VAL B O 1
ATOM 2442 N N . PHE B 1 142 ? -14.938 -15.695 -13.711 1 95.31 142 PHE B N 1
ATOM 2443 C CA . PHE B 1 142 ? -14.477 -15.406 -12.359 1 95.31 142 PHE B CA 1
ATOM 2444 C C . PHE B 1 142 ? -13.383 -14.352 -12.375 1 95.31 142 PHE B C 1
ATOM 2446 O O . PHE B 1 142 ? -13.398 -13.406 -11.578 1 95.31 142 PHE B O 1
ATOM 2453 N N . CYS B 1 143 ? -12.406 -14.492 -13.273 1 95.5 143 CYS B N 1
ATOM 2454 C CA . CYS B 1 143 ? -11.273 -13.578 -13.359 1 95.5 143 CYS B CA 1
ATOM 2455 C C . CYS B 1 143 ? -11.727 -12.18 -13.75 1 95.5 143 CYS B C 1
ATOM 2457 O O . CYS B 1 143 ? -11.195 -11.188 -13.234 1 95.5 143 CYS B O 1
ATOM 2459 N N . HIS B 1 144 ? -12.656 -12.102 -14.641 1 95.75 144 HIS B N 1
ATOM 2460 C CA . HIS B 1 144 ? -13.164 -10.797 -15.047 1 95.75 144 HIS B CA 1
ATOM 2461 C C . HIS B 1 144 ? -13.836 -10.078 -13.883 1 95.75 144 HIS B C 1
ATOM 2463 O O . HIS B 1 144 ? -13.57 -8.898 -13.633 1 95.75 144 HIS B O 1
ATOM 2469 N N . LYS B 1 145 ? -14.68 -10.734 -13.156 1 97.12 145 LYS B N 1
ATOM 2470 C CA . LYS B 1 145 ? -15.352 -10.156 -11.992 1 97.12 145 LYS B CA 1
ATOM 2471 C C . LYS B 1 145 ? -14.336 -9.766 -10.914 1 97.12 145 LYS B C 1
ATOM 2473 O O . LYS B 1 145 ? -14.492 -8.734 -10.258 1 97.12 145 LYS B O 1
ATOM 2478 N N . ALA B 1 146 ? -13.406 -10.664 -10.719 1 97.44 146 ALA B N 1
ATOM 2479 C CA . ALA B 1 146 ? -12.352 -10.359 -9.766 1 97.44 146 ALA B CA 1
ATOM 2480 C C . ALA B 1 146 ? -11.609 -9.078 -10.156 1 97.44 146 ALA B C 1
ATOM 2482 O O . ALA B 1 146 ? -11.312 -8.242 -9.305 1 97.44 146 ALA B O 1
ATOM 2483 N N . LEU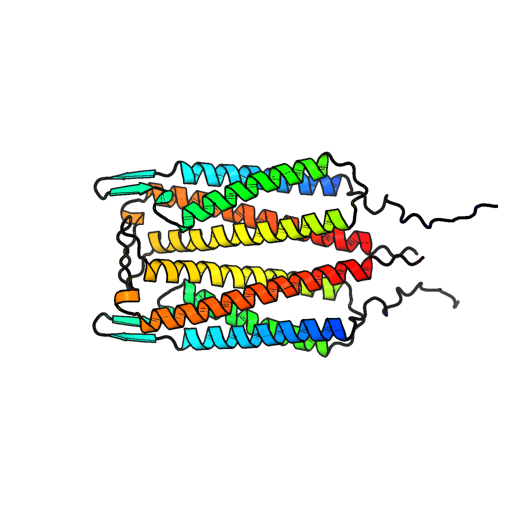 B 1 147 ? -11.32 -8.938 -11.453 1 97.25 147 LEU B N 1
ATOM 2484 C CA . LEU B 1 147 ? -10.641 -7.742 -11.953 1 97.25 147 LEU B CA 1
ATOM 2485 C C . LEU B 1 147 ? -11.469 -6.492 -11.68 1 97.25 147 LEU B C 1
ATOM 2487 O O . LEU B 1 147 ? -10.922 -5.461 -11.266 1 97.25 147 LEU B O 1
ATOM 2491 N N . VAL B 1 148 ? -12.68 -6.594 -11.898 1 97.5 148 VAL B N 1
ATOM 2492 C CA . VAL B 1 148 ? -13.562 -5.457 -11.664 1 97.5 148 VAL B CA 1
ATOM 2493 C C . VAL B 1 148 ? -13.531 -5.074 -10.18 1 97.5 148 VAL B C 1
ATOM 2495 O O . VAL B 1 148 ? -13.414 -3.895 -9.844 1 97.5 148 VAL B O 1
ATOM 2498 N N . SER B 1 149 ? -13.633 -6.062 -9.328 1 98.44 149 SER B N 1
ATOM 2499 C CA . SER B 1 149 ? -13.578 -5.809 -7.895 1 98.44 149 SER B CA 1
ATOM 2500 C C . SER B 1 149 ? -12.258 -5.16 -7.5 1 98.44 149 SER B C 1
ATOM 2502 O O . SER B 1 149 ? -12.234 -4.227 -6.695 1 98.44 149 SER B O 1
ATOM 2504 N N . VAL B 1 150 ? -11.188 -5.648 -8.039 1 98.06 150 VAL B N 1
ATOM 2505 C CA . VAL B 1 150 ? -9.859 -5.121 -7.762 1 98.06 150 VAL B CA 1
ATOM 2506 C C . VAL B 1 150 ? -9.766 -3.672 -8.234 1 98.06 150 VAL B C 1
ATOM 2508 O O . VAL B 1 150 ? -9.211 -2.82 -7.539 1 98.06 150 VAL B O 1
ATOM 2511 N N . LEU B 1 151 ? -10.281 -3.359 -9.383 1 98 151 LEU B N 1
ATOM 2512 C CA . LEU B 1 151 ? -10.273 -1.999 -9.914 1 98 151 LEU B CA 1
ATOM 2513 C C . LEU B 1 151 ? -11.055 -1.059 -9 1 98 151 LEU B C 1
ATOM 2515 O O . LEU B 1 151 ? -10.648 0.083 -8.781 1 98 151 LEU B O 1
ATOM 2519 N N . PHE B 1 152 ? -12.18 -1.555 -8.516 1 98.12 152 PHE B N 1
ATOM 2520 C CA . PHE B 1 152 ? -12.938 -0.752 -7.57 1 98.12 152 PHE B CA 1
ATOM 2521 C C . PHE B 1 152 ? -12.117 -0.457 -6.324 1 98.12 152 PHE B C 1
ATOM 2523 O O . PHE B 1 152 ? -12.141 0.663 -5.809 1 98.12 152 PHE B O 1
ATOM 2530 N N . THR B 1 153 ? -11.438 -1.463 -5.809 1 98 153 THR B N 1
ATOM 2531 C CA . THR B 1 153 ? -10.586 -1.28 -4.641 1 98 153 THR B CA 1
ATOM 2532 C C . THR B 1 153 ? -9.492 -0.262 -4.922 1 98 153 THR B C 1
ATOM 2534 O O . THR B 1 153 ? -9.133 0.532 -4.051 1 98 153 THR B O 1
ATOM 2537 N N . PHE B 1 154 ? -9 -0.27 -6.133 1 98.06 154 PHE B N 1
ATOM 2538 C CA . PHE B 1 154 ? -8 0.711 -6.535 1 98.06 154 PHE B CA 1
ATOM 2539 C C . PHE B 1 154 ? -8.562 2.125 -6.461 1 98.06 154 PHE B C 1
ATOM 2541 O O . PHE B 1 154 ? -7.922 3.0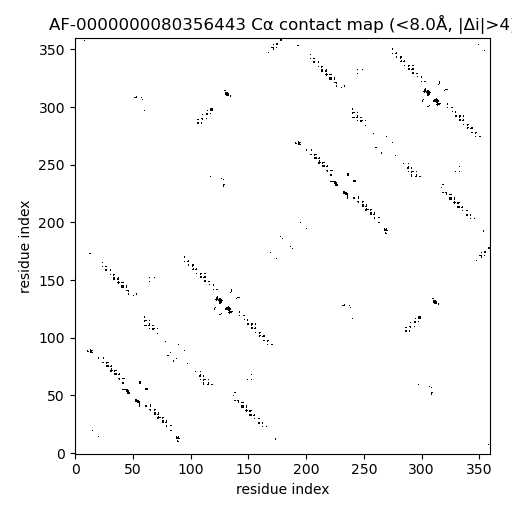27 -5.918 1 98.06 154 PHE B O 1
ATOM 2548 N N . LEU B 1 155 ? -9.664 2.297 -6.984 1 97.75 155 LEU B N 1
ATOM 2549 C CA . LEU B 1 155 ? -10.312 3.607 -6.969 1 97.75 155 LEU B CA 1
ATOM 2550 C C . LEU B 1 155 ? -10.555 4.078 -5.539 1 97.75 155 LEU B C 1
ATOM 2552 O O . LEU B 1 155 ? -10.383 5.258 -5.23 1 97.75 155 LEU B O 1
ATOM 2556 N N . VAL B 1 156 ? -10.984 3.164 -4.68 1 97.94 156 VAL B N 1
ATOM 2557 C CA . VAL B 1 156 ? -11.18 3.488 -3.271 1 97.94 156 VAL B CA 1
ATOM 2558 C C . VAL B 1 156 ? -9.867 3.98 -2.668 1 97.94 156 VAL B C 1
ATOM 2560 O O . VAL B 1 156 ? -9.852 4.957 -1.918 1 97.94 156 VAL B O 1
ATOM 2563 N N . SER B 1 157 ? -8.773 3.279 -2.961 1 97 157 SER B N 1
ATOM 2564 C CA . SER B 1 157 ? -7.473 3.691 -2.438 1 97 157 SER B CA 1
ATOM 2565 C C . SER B 1 157 ? -7.121 5.105 -2.881 1 97 157 SER B C 1
ATOM 2567 O O . SER B 1 157 ? -6.586 5.895 -2.098 1 97 157 SER B O 1
ATOM 2569 N N . VAL B 1 158 ? -7.441 5.465 -4.113 1 96.62 158 VAL B N 1
ATOM 2570 C CA . VAL B 1 158 ? -7.168 6.797 -4.645 1 96.62 158 VAL B CA 1
ATOM 2571 C C . VAL B 1 158 ? -8.023 7.828 -3.91 1 96.62 158 VAL B C 1
ATOM 2573 O O . VAL B 1 158 ? -7.535 8.906 -3.559 1 96.62 158 VAL B O 1
ATOM 2576 N N . LEU B 1 159 ? -9.219 7.488 -3.639 1 96.75 159 LEU B N 1
ATOM 2577 C CA . LEU B 1 159 ? -10.109 8.383 -2.904 1 96.75 159 LEU B CA 1
ATOM 2578 C C . LEU B 1 159 ? -9.594 8.617 -1.488 1 96.75 159 LEU B C 1
ATOM 2580 O O . LEU B 1 159 ? -9.586 9.75 -1.006 1 96.75 159 LEU B O 1
ATOM 2584 N N . TYR B 1 160 ? -9.109 7.602 -0.904 1 95.94 160 TYR B N 1
ATOM 2585 C CA . TYR B 1 160 ? -8.609 7.734 0.459 1 95.94 160 TYR B CA 1
ATOM 2586 C C . TYR B 1 160 ? -7.285 8.492 0.48 1 95.94 160 TYR B C 1
ATOM 2588 O O . TYR B 1 160 ? -6.996 9.219 1.43 1 95.94 160 TYR B O 1
ATOM 2596 N N . MET B 1 161 ? -6.48 8.273 -0.531 1 94.19 161 MET B N 1
ATOM 2597 C CA . MET B 1 161 ? -5.277 9.094 -0.655 1 94.19 161 MET B CA 1
ATOM 2598 C C . MET B 1 161 ? -5.629 10.57 -0.743 1 94.19 161 MET B C 1
ATOM 2600 O O . MET B 1 161 ? -4.992 11.406 -0.099 1 94.19 161 MET B O 1
ATOM 2604 N N . SER B 1 162 ? -6.633 10.867 -1.474 1 93 162 SER B N 1
ATOM 2605 C CA . SER B 1 162 ? -7.09 12.242 -1.623 1 93 162 SER B CA 1
ATOM 2606 C C . SER B 1 162 ? -7.641 12.789 -0.31 1 93 162 SER B C 1
ATOM 2608 O O . SER B 1 162 ? -7.367 13.938 0.057 1 93 162 SER B O 1
ATOM 2610 N N . LEU B 1 163 ? -8.398 11.969 0.362 1 91.81 163 LEU B N 1
ATOM 2611 C CA . LEU B 1 163 ? -8.93 12.359 1.663 1 91.81 163 LEU B CA 1
ATOM 2612 C C . LEU B 1 163 ? -7.801 12.641 2.65 1 91.81 163 LEU B C 1
ATOM 2614 O O . LEU B 1 163 ? -7.859 13.609 3.408 1 91.81 163 LEU B O 1
ATOM 2618 N N . SER B 1 164 ? -6.836 11.734 2.641 1 87.81 164 SER B N 1
ATOM 2619 C CA . SER B 1 164 ? -5.688 11.914 3.529 1 87.81 164 SER B CA 1
ATOM 2620 C C . SER B 1 164 ? -4.949 13.211 3.223 1 87.81 164 SER B C 1
ATOM 2622 O O . SER B 1 164 ? -4.469 13.891 4.133 1 87.81 164 SER B O 1
ATOM 2624 N N . LEU B 1 165 ? -4.953 13.609 1.98 1 84.31 165 LEU B N 1
ATOM 2625 C CA . LEU B 1 165 ? -4.312 14.852 1.575 1 84.31 165 LEU B CA 1
ATOM 2626 C C . LEU B 1 165 ? -5.133 16.062 2.031 1 84.31 165 LEU B C 1
ATOM 2628 O O . LEU B 1 165 ? -4.574 17.047 2.504 1 84.31 165 LEU B O 1
ATOM 2632 N N . ILE B 1 166 ? -6.352 15.969 1.889 1 83.94 166 ILE B N 1
ATOM 2633 C CA . ILE B 1 166 ? -7.246 17.031 2.316 1 83.94 166 ILE B CA 1
ATOM 2634 C C . ILE B 1 166 ? -7.148 17.219 3.83 1 83.94 166 ILE B C 1
ATOM 2636 O O . ILE B 1 166 ? -7.055 18.344 4.324 1 83.94 166 ILE B O 1
ATOM 2640 N N . SER B 1 167 ? -7.211 16.109 4.488 1 81 167 SER B N 1
ATOM 2641 C CA . SER B 1 167 ? -7.102 16.156 5.945 1 81 167 SER B CA 1
ATOM 2642 C C . SER B 1 167 ? -5.773 16.766 6.379 1 81 167 SER B C 1
ATOM 2644 O O . SER B 1 167 ? -5.723 17.547 7.34 1 81 167 SER B O 1
ATOM 2646 N N . SER B 1 168 ? -4.777 16.453 5.691 1 79.5 168 SER B N 1
ATOM 2647 C CA . SER B 1 168 ? -3.469 17 6.012 1 79.5 168 SER B CA 1
ATOM 2648 C C . SER B 1 168 ? -3.406 18.5 5.695 1 79.5 168 SER B C 1
ATOM 2650 O O . SER B 1 168 ? -2.793 19.266 6.434 1 79.5 168 SER B O 1
ATOM 2652 N N . TYR B 1 169 ? -3.99 18.875 4.613 1 75.62 169 TYR B N 1
ATOM 2653 C CA . TYR B 1 169 ? -4.008 20.281 4.227 1 75.62 169 TYR B CA 1
ATOM 2654 C C . TYR B 1 169 ? -4.793 21.125 5.23 1 75.62 169 TYR B C 1
ATOM 2656 O O . TYR B 1 169 ? -4.406 22.25 5.547 1 75.62 169 TYR B O 1
ATOM 2664 N N . ARG B 1 170 ? -5.867 20.688 5.578 1 72.5 170 ARG B N 1
ATOM 2665 C CA . ARG B 1 170 ? -6.656 21.375 6.59 1 72.5 170 ARG B CA 1
ATOM 2666 C C . ARG B 1 170 ? -5.852 21.578 7.867 1 72.5 170 ARG B C 1
ATOM 2668 O O . ARG B 1 170 ? -5.938 22.641 8.5 1 72.5 170 ARG B O 1
ATOM 2675 N N . LEU B 1 171 ? -5.273 20.625 8.109 1 66.69 171 LEU B N 1
ATOM 2676 C CA . LEU B 1 171 ? -4.434 20.688 9.297 1 66.69 171 LEU B CA 1
ATOM 2677 C C . LEU B 1 171 ? -3.342 21.75 9.133 1 66.69 171 LEU B C 1
ATOM 2679 O O . LEU B 1 171 ? -2.998 22.438 10.086 1 66.69 171 LEU B O 1
ATOM 2683 N N . PHE B 1 172 ? -2.975 21.984 7.926 1 64.5 172 PHE B N 1
ATOM 2684 C CA . PHE B 1 172 ? -1.894 22.906 7.621 1 64.5 172 PHE B CA 1
ATOM 2685 C C . PHE B 1 172 ? -2.422 24.328 7.496 1 64.5 172 PHE B C 1
ATOM 2687 O O . PHE B 1 172 ? -1.744 25.281 7.879 1 64.5 172 PHE B O 1
ATOM 2694 N N . SER B 1 173 ? -3.326 24.484 6.781 1 61.97 173 SER B N 1
ATOM 2695 C CA . SER B 1 173 ? -3.834 25.828 6.5 1 61.97 173 SER B CA 1
ATOM 2696 C C . SER B 1 173 ? -4.473 26.453 7.738 1 61.97 173 SER B C 1
ATOM 2698 O O . SER B 1 173 ? -4.363 27.656 7.961 1 61.97 173 SER B O 1
ATOM 2700 N N . ARG B 1 174 ? -5.172 25.828 8.336 1 56.41 174 ARG B N 1
ATOM 2701 C CA . ARG B 1 174 ? -5.895 26.406 9.469 1 56.41 174 ARG B CA 1
ATOM 2702 C C . ARG B 1 174 ? -4.953 26.672 10.641 1 56.41 174 ARG B C 1
ATOM 2704 O O . ARG B 1 174 ? -5.102 27.688 11.336 1 56.41 174 ARG B O 1
ATOM 2711 N N . PHE B 1 175 ? -4.133 25.938 10.742 1 49.44 175 PHE B N 1
ATOM 2712 C CA . PHE B 1 175 ? -3.305 26.203 11.914 1 49.44 175 PHE B CA 1
ATOM 2713 C C . PHE B 1 175 ? -2.125 27.094 11.547 1 49.44 175 PHE B C 1
ATOM 2715 O O . PHE B 1 175 ? -1.306 27.438 12.398 1 49.44 175 PHE B O 1
ATOM 2722 N N . GLU B 1 176 ? -1.893 27.469 10.281 1 50.78 176 GLU B N 1
ATOM 2723 C CA . GLU B 1 176 ? -0.932 28.469 9.828 1 50.78 176 GLU B CA 1
ATOM 2724 C C . GLU B 1 176 ? -1.392 29.875 10.188 1 50.78 176 GLU B C 1
ATOM 2726 O O . GLU B 1 176 ? -0.585 30.812 10.227 1 50.78 176 GLU B O 1
ATOM 2731 N N . ALA B 1 177 ? -2.641 30.375 10.203 1 41 177 ALA B N 1
ATOM 2732 C CA . ALA B 1 177 ? -2.895 31.812 10.195 1 41 177 ALA B CA 1
ATOM 2733 C C . ALA B 1 177 ? -2.373 32.469 11.477 1 41 177 ALA B C 1
ATOM 2735 O O . ALA B 1 177 ? -2.92 32.25 12.562 1 41 177 ALA B O 1
ATOM 2736 N N . PRO B 1 178 ? -1.099 32.688 11.539 1 38.59 178 PRO B N 1
ATOM 2737 C CA . PRO B 1 178 ? -0.782 33.625 12.609 1 38.59 178 PRO B CA 1
ATOM 2738 C C . PRO B 1 178 ? -1.645 34.875 12.562 1 38.59 178 PRO B C 1
ATOM 2740 O O . PRO B 1 178 ? -2.057 35.312 11.484 1 38.59 178 PRO B O 1
ATOM 2743 N N . LYS B 1 179 ? -2.379 35.125 13.609 1 37.34 179 LYS B N 1
ATOM 2744 C CA . LYS B 1 179 ? -2.969 36.438 13.828 1 37.34 179 LYS B CA 1
ATOM 2745 C C . LYS B 1 179 ? -1.978 37.562 13.5 1 37.34 179 LYS B C 1
ATOM 2747 O O . LYS B 1 179 ? -0.873 37.594 14.039 1 37.34 179 LYS B O 1
ATOM 2752 N N . GLN B 1 180 ? -1.869 38.219 12.266 1 28.83 180 GLN B N 1
ATOM 2753 C CA . GLN B 1 180 ? -1.436 39.594 12.383 1 28.83 180 GLN B CA 1
ATOM 2754 C C . GLN B 1 180 ? -2.262 40.344 13.43 1 28.83 180 GLN B C 1
ATOM 2756 O O . GLN B 1 180 ? -3.486 40.219 13.477 1 28.83 180 GLN B O 1
#

Organism: Eutrema salsugineum (NCBI:txid72664)

Secondary structure (DSSP, 8-state):
----------TTTTS--HHHHHHHHHHHHHHHHHHHHHHHHHHT-EEEETTEEEEGGG-HHHHHHHHHHHHHHHHHHHHHHHHHHS-----HHHHHHHHHHHHHHHHHHHHHHHHHHHHHHHHHH-BGGGTB--GGGT-HHHHHHHHHHHHHHHHHHHHHHHHHHHHHHHHHHHHH----/----------TTTTS--HHHHHHHHHHHHHHHHHHHHHHHHHHT-EEEETTEEEEGGG-HHHHHHHHHHHHHHHHHHHHHHHHHHS-S---HHHHHHHHHHHHHHHHHHHHHHHHHHHHHHHHHH-BGGGTB--GGGT-HHHHHHHHHHHHHHHHHHHHHHHHHHHHHHHHHHHHH----